Protein 8EXJ (pdb70)

Secondary structure (DSSP, 8-state):
-HHHHHHHHHHHT-HHHHHHHHHHH------HHHHSGGGGGG-S-TT----TTTEEE-S-SS--EEEEEEEEETTTTEEEEEEPPPPTTTHHHHHHHHHHTT--EEEE-S-SEETTEE-S---S-SBTTB-EEETTTTEEEEEEEEEE-SSEEEEEEEEEETTT--EEEEEEEEE-S--TT---S-HHHHHHHHHHHHHTTTTSTTSPPEEEESSSSSSHHHHHHHHHHHHHHHHHHS-GGG--HHHHHHHHTTTSTT-S-SHHHHHHHHHHHHHHHHHHTT-TTHHHHHHHHHT---/--SSS--

GO terms:
  GO:0004721 phosphoprotein phosphatase activity (F, IMP)
  GO:0043407 negative regulation of MAP kinase activity (P, IMP)
  GO:2000646 positive regulation of receptor catabolic process (P, IMP)
  GO:0033157 regulation of intracellular protein transport (P, IMP)
  GO:0098554 cytoplasmic side of endoplasmic reticulum membrane (C, IDA)
  GO:1903898 negative regulation of PERK-mediated unfolded protein response (P, IDA)
  GO:0034620 cellular response to unfolded protein (P, TAS)
  GO:1903896 positive regulation of IRE1-mediated unfolded protein response (P, TAS)
  GO:0032991 protein-containing complex (C, IDA)
  GO:0004725 protein tyrosine phosphatase activity (F, IDA)
  GO:0035335 peptidyl-tyrosine dephosphorylation (P, IDA)
  GO:0005769 early endosome (C, IDA)
  GO:0005886 plasma membrane (C, IDA)
  GO:0030100 regulation of endocytosis (P, IDA)
  GO:0030968 endoplasmic reticulum unfolded protein response (P, IDA)
  GO:0035335 peptidyl-tyrosine dephosphorylation (P, IMP)
  GO:0035791 platelet-derived growth factor receptor-beta signaling pathway (P, IMP)
  GO:0009966 regulation of signal transduction (P, IMP)
  GO:0030036 actin cytoskeleton organization (P, IMP)
  GO:1902202 regulation of hepatocyte growth factor receptor signaling pathway (P, IMP)

Radius of gyration: 18.83 Å; Cα contacts (8 Å, |Δi|>4): 600; chains: 2; bounding box: 54×46×42 Å

Nearest PDB structures (foldseek):
  8exm-assembly1_A  TM=1.002E+00  e=1.048E-59  Homo sapiens
  7mow-assembly1_A  TM=1.000E+00  e=5.640E-59  Homo sapiens
  7l0c-assembly1_A  TM=1.000E+00  e=6.712E-59  Homo sapiens
  8exi-assembly1_A  TM=1.001E+00  e=7.539E-59  Homo sapiens
  6pm8-assembly1_A  TM=9.992E-01  e=7.989E-59  Homo sapiens

Foldseek 3Di:
DLVVVLVVCVVVVCLVVLVVVLLVVADDADQVLCPPPVNVVQAPDPPFAWHPVFFAFQPDPPRGDHRKGWQQPPLLRFIAIFHAAGDPVCLLVVVSSCVVLQFAEEEEEEDCAAPNDGLHDPSADDDQVDWDADVVNQKTKGWDDKDAWPFKIKTWMWIARNVVRDIGIHIYIYGYPAHVVGHDPALLLLVLSLVVCVVVCSRPPVGGHHYYYYRRRAAPVLLNVLLVSLLSCCLVVVHNVPDDSSVSSSSSSVTTPRHHPDSVSVSVSSVNNVLCVCCSVPVVCVSVVSVVVNRRDD/DVDPDDD

Organism: Homo sapiens (NCBI:txid9606)

Solvent-accessible surface area: 13494 Å² total; per-residue (Å²): 136,22,87,66,91,24,73,101,6,56,147,74,53,32,23,65,58,54,20,57,78,6,121,164,110,25,40,130,84,68,16,170,34,2,123,68,115,124,0,68,94,29,28,39,26,130,50,3,4,0,2,37,106,12,26,9,113,5,126,51,114,91,19,42,0,8,1,0,0,50,0,110,10,148,99,8,155,42,31,0,0,0,1,6,0,3,23,113,69,4,10,4,13,3,0,15,0,0,25,40,43,133,2,52,0,0,0,0,0,0,114,34,92,16,207,61,62,120,29,3,16,60,0,8,5,113,60,91,136,114,69,52,85,20,146,104,23,59,6,64,0,31,2,75,44,76,65,119,49,51,13,1,8,24,25,59,1,67,0,27,22,59,98,67,132,89,69,65,72,1,22,0,2,12,1,34,61,6,75,29,100,16,45,3,97,36,29,6,6,0,0,13,0,0,9,65,0,53,114,35,26,0,13,23,124,144,59,12,23,2,0,0,0,2,8,2,0,4,6,5,0,0,1,0,0,0,0,0,0,0,0,33,6,3,87,72,98,89,63,34,64,42,7,67,2,24,53,10,1,43,60,0,9,90,34,0,52,10,0,0,22,31,25,75,1,1,72,10,0,7,59,0,0,34,39,0,10,87,55,32,135,56,67,76,76,8,40,100,102,3,73,72,104,9,138,14,114,132,105,98,110,29,100,95,151

Sequence (305 aa):
EMEKEFEQIDKSGSWAAIYQDIRHEASDFPCRVAKLPKNKNRNRYRDVSPFDHSRIKLHQEDNDYINASLIKMEEAQRSYILTQGPLPNTCGHFWEMVWEQKSRGVVMLNRVMEKGSLKCAQYWPQKEEKEMIFEDTNLKLTLISEDIKSYYTVRQLELENLTTQETREILHFHYTTWPAFGVPESPASFLNFLFKVRESGSLSPEHGPVVVHCSAGIGRSGTFCLADTCLLLMDKRKDPSSVDIKKVLLEMRKFRMGLIATADQLRFSYLAVIEGAKFIMGDSSVQDQWKELSHEDLKEYYTVK

InterPro domains:
  IPR000242 Tyrosine-specific protein phosphatase, PTPase domain [PF00102] (40-276)
  IPR000242 Tyrosine-specific protein phosphatase, PTPase domain [PR00700] (65-72)
  IPR000242 Tyrosine-specific protein phosphatase, PTPase domain [PR00700] (81-101)
  IPR000242 Tyrosine-specific protein phosphatase, PTPase domain [PR00700] (169-186)
  IPR000242 Tyrosine-specific protein phosphatase, PTPase domain [PR00700] (210-228)
  IPR000242 Tyrosine-specific protein phosphatase, PTPase domain [PR00700] (244-259)
  IPR000242 Tyrosine-specific protein phosphatase, PTPase domain [PR00700] (260-270)
  IPR000242 Tyrosine-specific protein phosphatase, PTPase domain [PS50055] (3-277)
  IPR000242 Tyrosine-specific protein phosphatase, PTPase domain [SM00194] (15-279)
  IPR000387 Tyrosine-specific protein phosphatases domain [PS50056] (189-268)
  IPR003595 Protein-tyrosine phosphatase, catalytic [SM00404] (170-276)
  IPR012265 Protein-tyrosine phosphatase, non-receptor type-1/2 [PIRSF000926] (3-431)
  IPR016130 Protein-tyrosine phosphatase, active site [PS00383] (213-223)
  IPR029021 Protein-tyrosine phosphatase-like [G3DSA:3.90.190.10] (1-298)
  IPR029021 Protein-tyrosine phosphatase-like [SSF52799] (3-294)
  IPR051985 Non-receptor type tyrosine-specific phosphatase [PTHR46047] (1-428)

Structure (mmCIF, N/CA/C/O backbone):
data_8EXJ
#
_entry.id   8EXJ
#
_cell.length_a   88.578
_cell.length_b   88.578
_cell.length_c   132.433
_cell.angle_alpha   90.000
_cell.angle_beta   90.000
_cell.angle_gamma   90.000
#
_symmetry.space_group_name_H-M   'P 43 21 2'
#
loop_
_entity.id
_entity.type
_entity.pdbx_description
1 polymer 'Tyrosine-protein phosphatase non-receptor type 1'
2 polymer 'Tyrosine-protein kinase JAK1 activation loop peptide'
3 non-polymer 'PHOSPHATE ION'
4 non-polymer 2-AMINO-2-HYDROXYMETHYL-PROPANE-1,3-DIOL
5 water water
#
loop_
_atom_site.group_PDB
_atom_site.id
_atom_site.type_symbol
_atom_site.label_atom_id
_atom_site.label_alt_id
_atom_site.label_comp_id
_atom_site.label_asym_id
_atom_site.label_entity_id
_atom_site.label_seq_id
_atom_site.pdbx_PDB_ins_code
_atom_site.Cartn_x
_atom_site.Cartn_y
_atom_site.Cartn_z
_atom_site.occupancy
_atom_site.B_iso_or_equiv
_atom_site.auth_seq_id
_atom_site.auth_comp_id
_atom_site.auth_asym_id
_atom_site.auth_atom_id
_atom_site.pdbx_PDB_model_num
ATOM 1 N N . GLU A 1 2 ? -9.886 -38.754 -21.835 1.00 109.15 2 GLU A N 1
ATOM 2 C CA . GLU A 1 2 ? -9.531 -37.345 -21.692 1.00 106.60 2 GLU A CA 1
ATOM 3 C C . GLU A 1 2 ? -8.942 -37.047 -20.320 1.00 112.12 2 GLU A C 1
ATOM 4 O O . GLU A 1 2 ? -9.468 -37.475 -19.283 1.00 108.19 2 GLU A O 1
ATOM 10 N N . MET A 1 3 ? -7.835 -36.297 -20.349 1.00 114.93 3 MET A N 1
ATOM 11 C CA . MET A 1 3 ? -7.122 -35.911 -19.135 1.00 110.04 3 MET A CA 1
ATOM 12 C C . MET A 1 3 ? -7.975 -35.020 -18.233 1.00 107.83 3 MET A C 1
ATOM 13 O O . MET A 1 3 ? -7.806 -35.034 -17.005 1.00 105.02 3 MET A O 1
ATOM 18 N N . GLU A 1 4 ? -8.891 -34.246 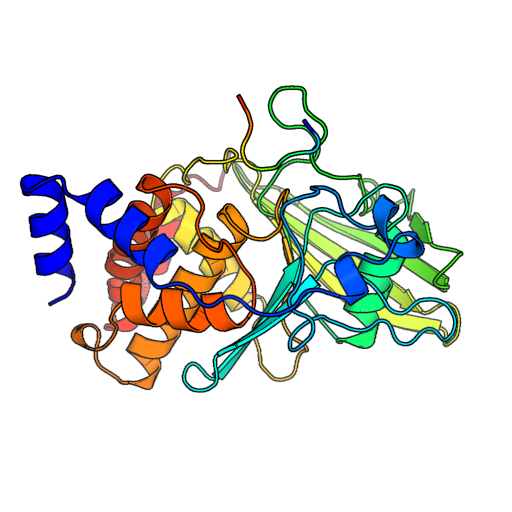-18.829 1.00 102.34 4 GLU A N 1
ATOM 19 C CA . GLU A 1 4 ? -9.832 -33.431 -18.066 1.00 100.02 4 GLU A CA 1
ATOM 20 C C . GLU A 1 4 ? -10.658 -34.281 -17.109 1.00 106.94 4 GLU A C 1
ATOM 21 O O . GLU A 1 4 ? -10.870 -33.909 -15.947 1.00 105.57 4 GLU A O 1
ATOM 27 N N . LYS A 1 5 ? -11.175 -35.409 -17.599 1.00 107.96 5 LYS A N 1
ATOM 28 C CA . LYS A 1 5 ? -11.865 -36.351 -16.728 1.00 104.57 5 LYS A CA 1
ATOM 29 C C . LYS A 1 5 ? -10.971 -36.758 -15.563 1.00 101.25 5 LYS A C 1
ATOM 30 O O . LYS A 1 5 ? -11.335 -36.598 -14.393 1.00 100.57 5 LYS A O 1
ATOM 32 N N . GLU A 1 6 ? -9.778 -37.271 -15.876 1.00 100.45 6 GLU A N 1
ATOM 33 C CA . GLU A 1 6 ? -8.890 -37.785 -14.839 1.00 102.44 6 GLU A CA 1
ATOM 34 C C . GLU A 1 6 ? -8.696 -36.774 -13.715 1.00 104.43 6 GLU A C 1
ATOM 35 O O . GLU A 1 6 ? -8.625 -37.147 -12.537 1.00 103.41 6 GLU A O 1
ATOM 41 N N . PHE A 1 7 ? -8.606 -35.486 -14.060 1.00 105.65 7 PHE A N 1
ATOM 42 C CA . PHE A 1 7 ? -8.406 -34.457 -13.043 1.00 101.07 7 PHE A CA 1
ATOM 43 C C . PHE A 1 7 ? -9.618 -34.346 -12.126 1.00 101.51 7 PHE A C 1
ATOM 44 O O . PHE A 1 7 ? -9.484 -34.382 -10.895 1.00 100.35 7 PHE A O 1
ATOM 52 N N . GLU A 1 8 ? -10.812 -34.192 -12.713 1.00 101.25 8 GLU A N 1
ATOM 53 C CA . GLU A 1 8 ? -12.021 -34.064 -11.907 1.00 99.61 8 GLU A CA 1
ATOM 54 C C . GLU A 1 8 ? -12.231 -35.281 -11.009 1.00 102.60 8 GLU A C 1
ATOM 55 O O . GLU A 1 8 ? -12.755 -35.144 -9.897 1.00 102.43 8 GLU A O 1
ATOM 58 N N . GLN A 1 9 ? -11.810 -36.472 -11.454 1.00 100.32 9 GLN A N 1
ATOM 59 C CA . GLN A 1 9 ? -11.869 -37.647 -10.587 1.00 101.15 9 GLN A CA 1
ATOM 60 C C . GLN A 1 9 ? -10.979 -37.465 -9.363 1.00 104.57 9 GLN A C 1
ATOM 61 O O . GLN A 1 9 ? -11.431 -37.616 -8.219 1.00 104.49 9 GLN A O 1
ATOM 67 N N . ILE A 1 10 ? -9.699 -37.149 -9.589 1.00 104.87 10 ILE A N 1
ATOM 68 C CA . ILE A 1 10 ? -8.757 -37.023 -8.481 1.00 101.92 10 ILE A CA 1
ATOM 69 C C . ILE A 1 10 ? -9.238 -35.975 -7.494 1.00 101.17 10 ILE A C 1
ATOM 70 O O . ILE A 1 10 ? -9.089 -36.132 -6.276 1.00 100.97 10 ILE A O 1
ATOM 75 N N . ASP A 1 11 ? -9.822 -34.890 -8.002 1.00 102.78 11 ASP A N 1
ATOM 76 C CA . ASP A 1 11 ? -10.305 -33.827 -7.128 1.00 104.51 11 ASP A CA 1
ATOM 77 C C . ASP A 1 11 ? -11.448 -34.320 -6.243 1.00 106.09 11 ASP A C 1
ATOM 78 O O . ASP A 1 11 ? -11.351 -34.292 -5.008 1.00 105.29 11 ASP A O 1
ATOM 83 N N . LYS A 1 12 ? -12.547 -34.773 -6.861 1.00 105.79 12 LYS A N 1
ATOM 84 C CA . LYS A 1 12 ? -13.662 -35.320 -6.090 1.00 106.85 12 LYS A CA 1
ATOM 85 C C . LYS A 1 12 ? -13.177 -36.414 -5.147 1.00 103.93 12 LYS A C 1
ATOM 86 O O . LYS A 1 12 ? -13.437 -36.372 -3.938 1.00 102.70 12 LYS A O 1
ATOM 90 N N . SER A 1 13 ? -12.451 -37.394 -5.690 1.00 101.55 13 SER A N 1
ATOM 91 C CA . SER A 1 13 ? -11.873 -38.445 -4.861 1.00 99.80 13 SER A CA 1
ATOM 92 C C . SER A 1 13 ? -10.947 -37.874 -3.792 1.00 103.99 13 SER A C 1
ATOM 93 O O . SER A 1 13 ? -10.917 -38.369 -2.657 1.00 102.33 13 SER A O 1
ATOM 96 N N . GLY A 1 14 ? -10.174 -36.842 -4.137 1.00 107.40 14 GLY A N 1
ATOM 97 C CA . GLY A 1 14 ? -9.254 -36.218 -3.199 1.00 104.53 14 GLY A CA 1
ATOM 98 C C . GLY A 1 14 ? -7.913 -36.906 -3.032 1.00 103.40 14 GLY A C 1
ATOM 99 O O . GLY A 1 14 ? -7.233 -36.678 -2.022 1.00 99.50 14 GLY A O 1
ATOM 100 N N . SER A 1 15 ? -7.498 -37.729 -3.995 1.00 98.61 15 SER A N 1
ATOM 101 C CA . SER A 1 15 ? -6.299 -38.559 -3.857 1.00 96.09 15 SER A CA 1
ATOM 102 C C . SER A 1 15 ? -5.042 -37.899 -4.422 1.00 96.09 15 SER A C 1
ATOM 103 O O . SER A 1 15 ? -4.171 -38.582 -4.977 1.00 92.90 15 SER A O 1
ATOM 106 N N . TRP A 1 16 ? -4.900 -36.576 -4.294 1.00 97.21 16 TRP A N 1
ATOM 107 C CA . TRP A 1 16 ? -3.738 -35.910 -4.878 1.00 90.55 16 TRP A CA 1
ATOM 108 C C . TRP A 1 16 ? -2.450 -36.327 -4.176 1.00 81.52 16 TRP A C 1
ATOM 109 O O . TRP A 1 16 ? -1.481 -36.727 -4.829 1.00 84.31 16 TRP A O 1
ATOM 120 N N . ALA A 1 17 ? -2.421 -36.264 -2.845 1.00 78.93 17 ALA A N 1
ATOM 121 C CA . ALA A 1 17 ? -1.233 -36.716 -2.130 1.00 76.46 17 ALA A CA 1
ATOM 122 C C . ALA A 1 17 ? -0.992 -38.210 -2.319 1.00 82.86 17 ALA A C 1
ATOM 123 O O . ALA A 1 17 ? 0.157 -38.665 -2.289 1.00 82.38 17 ALA A O 1
ATOM 125 N N . ALA A 1 18 ? -2.057 -38.993 -2.498 1.00 85.17 18 ALA A N 1
ATOM 126 C CA . ALA A 1 18 ? -1.884 -40.410 -2.795 1.00 83.40 18 ALA A CA 1
ATOM 127 C C . ALA A 1 18 ? -1.147 -40.596 -4.116 1.00 83.20 18 ALA A C 1
ATOM 128 O O . ALA A 1 18 ? -0.166 -41.346 -4.204 1.00 79.20 18 ALA A O 1
ATOM 130 N N . ILE A 1 19 ? -1.621 -39.918 -5.160 1.00 83.94 19 ILE A N 1
ATOM 131 C CA . ILE A 1 19 ? -0.937 -39.931 -6.448 1.00 84.17 19 ILE A CA 1
ATOM 132 C C . ILE A 1 19 ? 0.494 -39.438 -6.288 1.00 83.25 19 ILE A C 1
ATOM 133 O O . ILE A 1 19 ? 1.442 -40.025 -6.828 1.00 78.73 19 ILE A O 1
ATOM 138 N N . TYR A 1 20 ? 0.668 -38.341 -5.549 1.00 80.92 20 TYR A N 1
ATOM 139 C CA . TYR A 1 20 ? 1.988 -37.756 -5.359 1.00 80.64 20 TYR A CA 1
ATOM 140 C C . TYR A 1 20 ? 2.947 -38.763 -4.737 1.00 80.19 20 TYR A C 1
ATOM 141 O O . TYR A 1 20 ? 3.904 -39.192 -5.389 1.00 81.17 20 TYR A O 1
ATOM 150 N N . GLN A 1 21 ? 2.696 -39.144 -3.478 1.00 80.78 21 GLN A N 1
ATOM 151 C CA . GLN A 1 21 ? 3.537 -40.133 -2.808 1.00 80.33 21 GLN A CA 1
ATOM 152 C C . GLN A 1 21 ? 3.785 -41.351 -3.690 1.00 79.55 21 GLN A C 1
ATOM 153 O O . GLN A 1 21 ? 4.858 -41.966 -3.622 1.00 77.11 21 GLN A O 1
ATOM 155 N N . ASP A 1 22 ? 2.814 -41.704 -4.537 1.00 80.72 22 ASP A N 1
ATOM 156 C CA . ASP A 1 22 ? 3.008 -42.830 -5.443 1.00 82.61 22 ASP A CA 1
ATOM 157 C C . ASP A 1 22 ? 4.186 -42.595 -6.380 1.00 84.84 22 ASP A C 1
ATOM 158 O O . ASP A 1 22 ? 4.915 -43.537 -6.716 1.00 84.99 22 ASP A O 1
ATOM 163 N N . ILE A 1 23 ? 4.412 -41.343 -6.783 1.00 84.87 23 ILE A N 1
ATOM 164 C CA . ILE A 1 23 ? 5.474 -41.039 -7.739 1.00 80.49 23 ILE A CA 1
ATOM 165 C C . ILE A 1 23 ? 6.837 -40.983 -7.058 1.00 77.19 23 ILE A C 1
ATOM 166 O O . ILE A 1 23 ? 7.838 -41.438 -7.623 1.00 73.12 23 ILE A O 1
ATOM 171 N N . ARG A 1 24 ? 6.909 -40.408 -5.850 1.00 77.96 24 ARG A N 1
ATOM 172 C CA . ARG A 1 24 ? 8.140 -40.518 -5.077 1.00 74.85 24 ARG A CA 1
ATOM 173 C C . ARG A 1 24 ? 8.552 -41.966 -4.984 1.00 78.92 24 ARG A C 1
ATOM 174 O O . ARG A 1 24 ? 9.738 -42.297 -5.088 1.00 81.08 24 ARG A O 1
ATOM 182 N N . HIS A 1 25 ? 7.571 -42.851 -4.797 1.00 82.01 25 HIS A N 1
ATOM 183 C CA . HIS A 1 25 ? 7.888 -44.257 -4.621 1.00 81.43 25 HIS A CA 1
ATOM 184 C C . HIS A 1 25 ? 8.449 -44.856 -5.902 1.00 80.24 25 HIS A C 1
ATOM 185 O O . HIS A 1 25 ? 9.368 -45.679 -5.857 1.00 80.52 25 HIS A O 1
ATOM 192 N N . GLU A 1 26 ? 7.930 -44.439 -7.051 1.00 80.15 26 GLU A N 1
ATOM 193 C CA . GLU A 1 26 ? 8.346 -45.009 -8.324 1.00 80.98 26 GLU A CA 1
ATOM 194 C C . GLU A 1 26 ? 9.521 -44.278 -8.970 1.00 78.89 26 GLU A C 1
ATOM 195 O O . GLU A 1 26 ? 10.034 -44.741 -9.998 1.00 75.85 26 GLU A O 1
ATOM 201 N N . ALA A 1 27 ? 9.973 -43.170 -8.394 1.00 76.36 27 ALA A N 1
ATOM 202 C CA . ALA A 1 27 ? 10.995 -42.368 -9.052 1.00 76.23 27 ALA A CA 1
ATOM 203 C C . ALA A 1 27 ? 12.336 -43.091 -9.067 1.00 67.54 27 ALA A C 1
ATOM 204 O O . ALA A 1 27 ? 12.664 -43.855 -8.163 1.00 72.06 27 ALA A O 1
ATOM 206 N N . SER A 1 28 ? 13.116 -42.828 -10.113 1.00 61.14 28 SER A N 1
ATOM 207 C CA . SER A 1 28 ? 14.429 -43.420 -10.258 1.00 60.10 28 SER A CA 1
ATOM 208 C C . SER A 1 28 ? 15.322 -43.041 -9.084 1.00 67.22 28 SER A C 1
ATOM 209 O O . SER A 1 28 ? 14.970 -42.214 -8.246 1.00 70.66 28 SER A O 1
ATOM 212 N N . ASP A 1 29 ? 16.509 -43.657 -9.042 1.00 66.99 29 ASP A N 1
ATOM 213 C CA . ASP A 1 29 ? 17.482 -43.368 -7.991 1.00 67.24 29 ASP A CA 1
ATOM 214 C C . ASP A 1 29 ? 18.863 -43.787 -8.477 1.00 69.30 29 ASP A C 1
ATOM 215 O O . ASP A 1 29 ? 19.149 -44.984 -8.546 1.00 76.87 29 ASP A O 1
ATOM 220 N N . PHE A 1 30 ? 19.724 -42.820 -8.784 1.00 66.35 30 PHE A N 1
ATOM 221 C CA . PHE A 1 30 ? 21.040 -43.163 -9.318 1.00 64.21 30 PHE A CA 1
ATOM 222 C C . PHE A 1 30 ? 22.174 -42.659 -8.430 1.00 63.47 30 PHE A C 1
ATOM 223 O O . PHE A 1 30 ? 21.953 -41.841 -7.534 1.00 66.10 30 PHE A O 1
ATOM 231 N N . PRO A 1 31 ? 23.399 -43.133 -8.628 1.00 65.03 31 PRO A N 1
ATOM 232 C CA . PRO A 1 31 ? 24.507 -42.639 -7.808 1.00 66.50 31 PRO A CA 1
ATOM 233 C C . PRO A 1 31 ? 24.754 -41.147 -8.019 1.00 69.03 31 PRO A C 1
ATOM 234 O O . PRO A 1 31 ? 24.521 -40.595 -9.098 1.00 62.36 31 PRO A O 1
ATOM 238 N N . CYS A 1 32 ? 25.256 -40.506 -6.962 1.00 69.57 32 CYS A N 1
ATOM 239 C CA . CYS A 1 32 ? 25.615 -39.095 -6.916 1.00 60.09 32 CYS A CA 1
ATOM 240 C C . CYS A 1 32 ? 26.997 -38.919 -6.332 1.00 65.86 32 CYS A C 1
ATOM 241 O O . CYS A 1 32 ? 27.209 -38.110 -5.430 1.00 68.96 32 CYS A O 1
ATOM 244 N N . ARG A 1 33 ? 27.962 -39.695 -6.824 1.00 68.45 33 ARG A N 1
ATOM 245 C CA . ARG A 1 33 ? 29.265 -39.742 -6.174 1.00 70.03 33 ARG A CA 1
ATOM 246 C C . ARG A 1 33 ? 29.934 -38.377 -6.195 1.00 66.44 33 ARG A C 1
ATOM 247 O O . ARG A 1 33 ? 30.364 -37.871 -5.152 1.00 68.24 33 ARG A O 1
ATOM 255 N N . VAL A 1 34 ? 30.029 -37.759 -7.376 1.00 60.55 34 VAL A N 1
ATOM 256 C CA . VAL A 1 34 ? 30.745 -36.491 -7.469 1.00 59.88 34 VAL A CA 1
ATOM 257 C C . VAL A 1 34 ? 30.110 -35.458 -6.546 1.00 62.79 34 VAL A C 1
ATOM 258 O O . VAL A 1 34 ? 30.810 -34.747 -5.818 1.00 63.36 34 VAL A O 1
ATOM 262 N N . ALA A 1 35 ? 28.775 -35.367 -6.548 1.00 57.82 35 ALA A N 1
ATOM 263 C CA . ALA A 1 35 ? 28.122 -34.400 -5.680 1.00 56.07 35 ALA A CA 1
ATOM 264 C C . ALA A 1 35 ? 28.493 -34.626 -4.229 1.00 63.12 35 ALA A C 1
ATOM 265 O O . ALA A 1 35 ? 28.543 -33.671 -3.446 1.00 64.64 35 ALA A O 1
ATOM 267 N N . LYS A 1 36 ? 28.759 -35.873 -3.848 1.00 66.51 36 LYS A N 1
ATOM 268 C CA . LYS A 1 36 ? 29.003 -36.189 -2.449 1.00 64.52 36 LYS A CA 1
ATOM 269 C C . LYS A 1 36 ? 30.471 -36.124 -2.077 1.00 61.06 36 LYS A C 1
ATOM 270 O O . LYS A 1 36 ? 30.794 -36.274 -0.896 1.00 65.59 36 LYS A O 1
ATOM 276 N N . LEU A 1 37 ? 31.360 -35.907 -3.038 1.00 58.34 37 LEU A N 1
ATOM 277 C CA . LEU A 1 37 ? 32.749 -35.680 -2.669 1.00 62.67 37 LEU A CA 1
ATOM 278 C C . LEU A 1 37 ? 32.815 -34.564 -1.635 1.00 68.37 37 LEU A C 1
ATOM 279 O O . LEU A 1 37 ? 31.982 -33.632 -1.641 1.00 70.65 37 LEU A O 1
ATOM 284 N N . PRO A 1 38 ? 33.791 -34.621 -0.729 1.00 69.51 38 PRO A N 1
ATOM 285 C CA . PRO A 1 38 ? 33.876 -33.564 0.281 1.00 71.82 38 PRO A CA 1
ATOM 286 C C . PRO A 1 38 ? 34.370 -32.258 -0.308 1.00 69.32 38 PRO A C 1
ATOM 287 O O . PRO A 1 38 ? 33.868 -31.189 0.076 1.00 71.38 38 PRO A O 1
ATOM 291 N N . LYS A 1 39 ? 35.301 -32.303 -1.270 1.00 62.93 39 LYS A N 1
ATOM 292 C CA . LYS A 1 39 ? 35.715 -31.050 -1.892 1.00 65.44 39 LYS A CA 1
ATOM 293 C C . LYS A 1 39 ? 34.533 -30.302 -2.501 1.00 67.32 39 LYS A C 1
ATOM 294 O O . LYS A 1 39 ? 34.609 -29.083 -2.695 1.00 67.78 39 LYS A O 1
ATOM 300 N N . ASN A 1 40 ? 33.434 -30.994 -2.776 1.00 62.98 40 ASN A N 1
ATOM 301 C CA . ASN A 1 40 ? 32.263 -30.377 -3.362 1.00 59.15 40 ASN A CA 1
ATOM 302 C C . ASN A 1 40 ? 31.193 -30.074 -2.331 1.00 63.04 40 ASN A C 1
ATOM 303 O O . ASN A 1 40 ? 30.100 -29.638 -2.705 1.00 59.16 40 ASN A O 1
ATOM 308 N N . LYS A 1 41 ? 31.475 -30.280 -1.039 1.00 62.88 41 LYS A N 1
ATOM 309 C CA . LYS A 1 41 ? 30.447 -30.019 -0.030 1.00 63.06 41 LYS A CA 1
ATOM 310 C C . LYS A 1 41 ? 29.898 -28.601 -0.170 1.00 63.22 41 LYS A C 1
ATOM 311 O O . LYS A 1 41 ? 28.680 -28.386 -0.178 1.00 60.09 41 LYS A O 1
ATOM 313 N N . ASN A 1 42 ? 30.792 -27.621 -0.310 1.00 62.21 42 ASN A N 1
ATOM 314 C CA . ASN A 1 42 ? 30.399 -26.220 -0.290 1.00 62.31 42 ASN A CA 1
ATOM 315 C C . ASN A 1 42 ? 29.815 -25.752 -1.616 1.00 63.81 42 ASN A C 1
ATOM 316 O O . ASN A 1 42 ? 29.430 -24.583 -1.725 1.00 60.80 42 ASN A O 1
ATOM 321 N N . ARG A 1 43 ? 29.750 -26.619 -2.626 1.00 63.25 43 ARG A N 1
ATOM 322 C CA . ARG A 1 43 ? 29.122 -26.262 -3.886 1.00 57.10 43 ARG A CA 1
ATOM 323 C C . ARG A 1 43 ? 27.656 -26.681 -3.953 1.00 55.96 43 ARG A C 1
ATOM 324 O O . ARG A 1 43 ? 27.010 -26.446 -4.984 1.00 54.79 43 ARG A O 1
ATOM 332 N N . ASN A 1 44 ? 27.104 -27.248 -2.876 1.00 54.01 44 ASN A N 1
ATOM 333 C CA . ASN A 1 44 ? 25.703 -27.661 -2.822 1.00 51.86 44 ASN A CA 1
ATOM 334 C C . ASN A 1 44 ? 24.985 -26.830 -1.779 1.00 54.84 44 ASN A C 1
ATOM 335 O O . ASN A 1 44 ? 25.477 -26.682 -0.663 1.00 58.15 44 ASN A O 1
ATOM 340 N N . ARG A 1 45 ? 23.818 -26.306 -2.133 1.00 57.39 45 ARG A N 1
ATOM 341 C CA . ARG A 1 45 ? 23.052 -25.517 -1.179 1.00 57.45 45 ARG A CA 1
ATOM 342 C C . ARG A 1 45 ? 22.351 -26.411 -0.168 1.00 61.00 45 ARG A C 1
ATOM 343 O O . ARG A 1 45 ? 22.236 -26.053 1.006 1.00 66.08 45 ARG A O 1
ATOM 351 N N . TYR A 1 46 ? 21.870 -27.572 -0.597 1.00 64.11 46 TYR A N 1
ATOM 352 C CA . TYR A 1 46 ? 21.185 -28.505 0.287 1.00 65.84 46 TYR A CA 1
ATOM 353 C C . TYR A 1 46 ? 21.878 -29.860 0.270 1.00 65.34 46 TYR A C 1
ATOM 354 O O . TYR A 1 46 ? 22.406 -30.291 -0.758 1.00 65.43 46 TYR A O 1
ATOM 363 N N . ARG A 1 47 ? 21.867 -30.535 1.421 1.00 69.29 47 ARG A N 1
ATOM 364 C CA . ARG A 1 47 ? 22.628 -31.777 1.551 1.00 79.73 47 ARG A CA 1
ATOM 365 C C . ARG A 1 47 ? 21.868 -32.984 1.018 1.00 77.18 47 ARG A C 1
ATOM 366 O O . ARG A 1 47 ? 22.492 -34.009 0.724 1.00 75.65 47 ARG A O 1
ATOM 374 N N . ASP A 1 48 ? 20.548 -32.873 0.873 1.00 68.74 48 ASP A N 1
ATOM 375 C CA . ASP A 1 48 ? 19.712 -33.936 0.333 1.00 71.59 48 ASP A CA 1
ATOM 376 C C . ASP A 1 48 ? 19.241 -33.659 -1.094 1.00 72.74 48 ASP A C 1
ATOM 377 O O . ASP A 1 48 ? 18.218 -34.212 -1.516 1.00 71.97 48 ASP A O 1
ATOM 382 N N . VAL A 1 49 ? 19.947 -32.805 -1.844 1.00 67.08 49 VAL A N 1
ATOM 383 C CA . VAL A 1 49 ? 19.582 -32.497 -3.229 1.00 62.21 49 VAL A CA 1
ATOM 384 C C . VAL A 1 49 ? 20.852 -32.453 -4.062 1.00 60.52 49 VAL A C 1
ATOM 385 O O . VAL A 1 49 ? 21.660 -31.529 -3.905 1.00 64.78 49 VAL A O 1
ATOM 389 N N . SER A 1 50 ? 21.019 -33.420 -4.967 1.00 59.20 50 SER A N 1
ATOM 390 C CA . SER A 1 50 ? 22.248 -33.534 -5.746 1.00 55.90 50 SER A CA 1
ATOM 391 C C . SER A 1 50 ? 21.955 -34.026 -7.158 1.00 60.90 50 SER A C 1
ATOM 392 O O . SER A 1 50 ? 20.970 -34.744 -7.385 1.00 60.52 50 SER A O 1
ATOM 395 N N . PRO A 1 51 ? 22.821 -33.700 -8.114 1.00 57.15 51 PRO A N 1
ATOM 396 C CA . PRO A 1 51 ? 22.641 -34.225 -9.472 1.00 56.79 51 PRO A CA 1
ATOM 397 C C . PRO A 1 51 ? 23.133 -35.663 -9.590 1.00 55.81 51 PRO A C 1
ATOM 398 O O . PRO A 1 51 ? 24.163 -36.043 -9.021 1.00 53.57 51 PRO A O 1
ATOM 402 N N . PHE A 1 52 ? 22.392 -36.462 -10.355 1.00 58.69 52 PHE A N 1
ATOM 403 C CA . PHE A 1 52 ? 22.876 -37.797 -10.690 1.00 57.53 52 PHE A CA 1
ATOM 404 C C . PHE A 1 52 ? 24.180 -37.681 -11.462 1.00 56.15 52 PHE A C 1
ATOM 405 O O . PHE A 1 52 ? 24.350 -36.781 -12.289 1.00 58.89 52 PHE A O 1
ATOM 413 N N . ASP A 1 53 ? 25.102 -38.602 -11.198 1.00 51.89 53 ASP A N 1
ATOM 414 C CA . ASP A 1 53 ? 26.346 -38.618 -11.953 1.00 55.90 53 ASP A CA 1
ATOM 415 C C . ASP A 1 53 ? 26.092 -38.658 -13.444 1.00 53.84 53 ASP A C 1
ATOM 416 O O . ASP A 1 53 ? 26.873 -38.111 -14.230 1.00 57.13 53 ASP A O 1
ATOM 421 N N . HIS A 1 54 ? 25.046 -39.341 -13.863 1.00 55.60 54 HIS A N 1
ATOM 422 C CA . HIS A 1 54 ? 24.954 -39.627 -15.281 1.00 58.54 54 HIS A CA 1
ATOM 423 C C . HIS A 1 54 ? 24.406 -38.458 -16.083 1.00 59.79 54 HIS A C 1
ATOM 424 O O . HIS A 1 54 ? 24.634 -38.409 -17.289 1.00 58.65 54 HIS A O 1
ATOM 431 N N . SER A 1 55 ? 23.707 -37.513 -15.452 1.00 55.39 55 SER A N 1
ATOM 432 C CA . SER A 1 55 ? 23.196 -36.345 -16.162 1.00 56.36 55 SER A CA 1
ATOM 433 C C . SER A 1 55 ? 23.763 -35.018 -15.649 1.00 54.24 55 SER A C 1
ATOM 434 O O . SER A 1 55 ? 23.271 -33.956 -16.043 1.00 54.68 55 SER A O 1
ATOM 437 N N . ARG A 1 56 ? 24.776 -35.036 -14.788 1.00 52.79 56 ARG A N 1
ATOM 438 C CA . ARG A 1 56 ? 25.263 -33.785 -14.227 1.00 53.95 56 ARG A CA 1
ATOM 439 C C . ARG A 1 56 ? 26.002 -32.970 -15.290 1.00 52.79 56 ARG A C 1
ATOM 440 O O . ARG A 1 56 ? 26.709 -33.518 -16.136 1.00 53.16 56 ARG A O 1
ATOM 448 N N . ILE A 1 57 ? 25.840 -31.646 -15.246 1.00 52.62 57 ILE A N 1
ATOM 449 C CA . ILE A 1 57 ? 26.582 -30.781 -16.160 1.00 51.22 57 ILE A CA 1
ATOM 450 C C . ILE A 1 57 ? 28.027 -30.685 -15.703 1.00 51.90 57 ILE A C 1
ATOM 451 O O . ILE A 1 57 ? 28.310 -30.623 -14.503 1.00 52.51 57 ILE A O 1
ATOM 456 N N . LYS A 1 58 ? 28.955 -30.652 -16.649 1.00 48.33 58 LYS A N 1
ATOM 457 C CA . LYS A 1 58 ? 30.370 -30.614 -16.312 1.00 54.87 58 LYS A CA 1
ATOM 458 C C . LYS A 1 58 ? 30.983 -29.307 -16.794 1.00 51.49 58 LYS A C 1
ATOM 459 O O . LYS A 1 58 ? 30.976 -29.024 -17.997 1.00 51.63 58 LYS A O 1
ATOM 465 N N . LEU A 1 59 ? 31.552 -28.543 -15.860 1.00 55.69 59 LEU A N 1
ATOM 466 C CA . LEU A 1 59 ? 32.332 -27.356 -16.208 1.00 57.48 59 LEU A CA 1
ATOM 467 C C . LEU A 1 59 ? 33.570 -27.747 -16.993 1.00 60.31 59 LEU A C 1
ATOM 468 O O . LEU A 1 59 ? 34.253 -28.715 -16.654 1.00 63.42 59 LEU A O 1
ATOM 473 N N . HIS A 1 60 ? 33.875 -26.977 -18.031 1.00 60.44 60 HIS A N 1
ATOM 474 C CA . HIS A 1 60 ? 35.051 -27.268 -18.852 1.00 64.75 60 HIS A CA 1
ATOM 475 C C . HIS A 1 60 ? 36.327 -26.672 -18.275 1.00 69.12 60 HIS A C 1
ATOM 476 O O . HIS A 1 60 ? 37.223 -26.251 -19.005 1.00 75.07 60 HIS A O 1
ATOM 483 N N . GLN A 1 61 ? 36.444 -26.643 -16.955 1.00 73.78 61 GLN A N 1
ATOM 484 C CA . GLN A 1 61 ? 37.663 -26.215 -16.288 1.00 80.66 61 GLN A CA 1
ATOM 485 C C . GLN A 1 61 ? 38.426 -27.428 -15.766 1.00 87.57 61 GLN A C 1
ATOM 486 O O . GLN A 1 61 ? 37.834 -28.442 -15.377 1.00 80.54 61 GLN A O 1
ATOM 492 N N . GLU A 1 62 ? 39.761 -27.309 -15.757 1.00 92.89 62 GLU A N 1
ATOM 493 C CA . GLU A 1 62 ? 40.608 -28.458 -15.450 1.00 96.93 62 GLU A CA 1
ATOM 494 C C . GLU A 1 62 ? 40.605 -28.791 -13.963 1.00 94.89 62 GLU A C 1
ATOM 495 O O . GLU A 1 62 ? 40.792 -29.959 -13.589 1.00 86.47 62 GLU A O 1
ATOM 497 N N . ASP A 1 63 ? 40.384 -27.790 -13.108 1.00 92.54 63 ASP A N 1
ATOM 498 C CA . ASP A 1 63 ? 40.504 -28.003 -11.673 1.00 94.15 63 ASP A CA 1
ATOM 499 C C . ASP A 1 63 ? 39.367 -28.894 -11.178 1.00 87.98 63 ASP A C 1
ATOM 500 O O . ASP A 1 63 ? 39.552 -30.094 -10.933 1.00 86.83 63 ASP A O 1
ATOM 502 N N . ASN A 1 64 ? 38.182 -28.317 -11.033 1.00 78.64 64 ASN A N 1
ATOM 503 C CA . ASN A 1 64 ? 37.051 -29.004 -10.424 1.00 70.27 64 ASN A CA 1
ATOM 504 C C . ASN A 1 64 ? 35.846 -28.744 -11.312 1.00 66.90 64 ASN A C 1
ATOM 505 O O . ASN A 1 64 ? 35.384 -27.602 -11.415 1.00 65.29 64 ASN A O 1
ATOM 510 N N . ASP A 1 65 ? 35.335 -29.791 -11.951 1.00 63.50 65 ASP A N 1
ATOM 511 C CA . ASP A 1 65 ? 34.299 -29.621 -12.958 1.00 59.97 65 ASP A CA 1
ATOM 512 C C . ASP A 1 65 ? 32.878 -29.716 -12.398 1.00 55.46 65 ASP A C 1
ATOM 513 O O . ASP A 1 65 ? 31.928 -29.792 -13.183 1.00 57.23 65 ASP A O 1
ATOM 518 N N . TYR A 1 66 ? 32.702 -29.675 -11.075 1.00 53.53 66 TYR A N 1
ATOM 519 C CA . TYR A 1 66 ? 31.403 -29.942 -10.466 1.00 53.32 66 TYR A CA 1
ATOM 520 C C . TYR A 1 66 ? 30.580 -28.676 -10.273 1.00 55.90 66 TYR A C 1
ATOM 521 O O . TYR A 1 66 ? 31.058 -27.690 -9.694 1.00 53.05 66 TYR A O 1
ATOM 530 N N . ILE A 1 67 ? 29.319 -28.741 -10.711 1.00 51.44 67 ILE A N 1
ATOM 531 C CA . ILE A 1 67 ? 28.290 -27.773 -10.370 1.00 49.84 67 ILE A CA 1
ATOM 532 C C . ILE A 1 67 ? 26.999 -28.547 -10.143 1.00 50.22 67 ILE A C 1
ATOM 533 O O . ILE A 1 67 ? 26.744 -29.564 -10.793 1.00 52.16 67 ILE A O 1
ATOM 538 N N . ASN A 1 68 ? 26.173 -28.071 -9.210 1.00 50.11 68 ASN A N 1
ATOM 539 C CA . ASN A 1 68 ? 24.924 -28.773 -8.903 1.00 52.09 68 ASN A CA 1
ATOM 540 C C . ASN A 1 68 ? 23.886 -28.405 -9.966 1.00 53.78 68 ASN A C 1
ATOM 541 O O . ASN A 1 68 ? 23.008 -27.561 -9.772 1.00 54.38 68 ASN A O 1
ATOM 546 N N . ALA A 1 69 ? 23.989 -29.069 -11.116 1.00 54.54 69 ALA A N 1
ATOM 547 C CA . ALA A 1 69 ? 23.093 -28.812 -12.233 1.00 50.53 69 ALA A CA 1
ATOM 548 C C . ALA A 1 69 ? 22.939 -30.083 -13.054 1.00 52.01 69 ALA A C 1
ATOM 549 O O . ALA A 1 69 ? 23.916 -30.810 -13.256 1.00 52.24 69 ALA A O 1
ATOM 551 N N . SER A 1 70 ? 21.722 -30.330 -13.552 1.00 50.89 70 SER A N 1
ATOM 552 C CA . SER A 1 70 ? 21.388 -31.550 -14.292 1.00 53.52 70 SER A CA 1
ATOM 553 C C . SER A 1 70 ? 20.850 -31.237 -15.684 1.00 52.39 70 SER A C 1
ATOM 554 O O . SER A 1 70 ? 20.031 -30.323 -15.854 1.00 49.45 70 SER A O 1
ATOM 557 N N . LEU A 1 71 ? 21.267 -32.028 -16.673 1.00 50.34 71 LEU A N 1
ATOM 558 C CA . LEU A 1 71 ? 20.733 -31.907 -18.028 1.00 45.64 71 LEU A CA 1
ATOM 559 C C . LEU A 1 71 ? 19.546 -32.850 -18.204 1.00 50.40 71 LEU A C 1
ATOM 560 O O . LEU A 1 71 ? 19.697 -34.068 -18.120 1.00 57.71 71 LEU A O 1
ATOM 565 N N . ILE A 1 72 ? 18.369 -32.290 -18.435 1.00 54.29 72 ILE A N 1
ATOM 566 C CA . ILE A 1 72 ? 17.132 -33.046 -18.554 1.00 47.28 72 ILE A CA 1
ATOM 567 C C . ILE A 1 72 ? 16.785 -33.092 -20.031 1.00 54.78 72 ILE A C 1
ATOM 568 O O . ILE A 1 72 ? 16.256 -32.130 -20.585 1.00 57.60 72 ILE A O 1
ATOM 573 N N . LYS A 1 73 ? 17.079 -34.219 -20.670 1.00 58.40 73 LYS A N 1
ATOM 574 C CA . LYS A 1 73 ? 17.003 -34.340 -22.124 1.00 61.25 73 LYS A CA 1
ATOM 575 C C . LYS A 1 73 ? 15.738 -35.111 -22.478 1.00 56.62 73 LYS A C 1
ATOM 576 O O . LYS A 1 73 ? 15.738 -36.335 -22.525 1.00 62.32 73 LYS A O 1
ATOM 582 N N . MET A 1 74 ? 14.648 -34.387 -22.718 1.00 56.98 74 MET A N 1
ATOM 583 C CA . MET A 1 74 ? 13.393 -34.998 -23.151 1.00 53.35 74 MET A CA 1
ATOM 584 C C . MET A 1 74 ? 13.518 -35.385 -24.617 1.00 61.66 74 MET A C 1
ATOM 585 O O . MET A 1 74 ? 13.320 -34.561 -25.512 1.00 62.66 74 MET A O 1
ATOM 590 N N . GLU A 1 75 ? 13.846 -36.661 -24.848 1.00 68.73 75 GLU A N 1
ATOM 591 C CA . GLU A 1 75 ? 14.103 -37.185 -26.187 1.00 68.45 75 GLU A CA 1
ATOM 592 C C . GLU A 1 75 ? 12.895 -36.993 -27.099 1.00 68.49 75 GLU A C 1
ATOM 593 O O . GLU A 1 75 ? 12.998 -36.387 -28.174 1.00 67.73 75 GLU A O 1
ATOM 599 N N . GLU A 1 76 ? 11.736 -37.508 -26.685 1.00 63.78 76 GLU A N 1
ATOM 600 C CA . GLU A 1 76 ? 10.539 -37.424 -27.518 1.00 65.73 76 GLU A CA 1
ATOM 601 C C . GLU A 1 76 ? 10.109 -35.978 -27.725 1.00 69.67 76 GLU A C 1
ATOM 602 O O . GLU A 1 76 ? 9.974 -35.509 -28.859 1.00 73.41 76 GLU A O 1
ATOM 608 N N . ALA A 1 77 ? 9.875 -35.256 -26.631 1.00 68.22 77 ALA A N 1
ATOM 609 C CA . ALA A 1 77 ? 9.476 -33.858 -26.725 1.00 63.79 77 ALA A CA 1
ATOM 610 C C . ALA A 1 77 ? 10.474 -33.010 -27.509 1.00 66.55 77 ALA A C 1
ATOM 611 O O . ALA A 1 77 ? 10.117 -31.915 -27.955 1.00 65.94 77 ALA A O 1
ATOM 613 N N . GLN A 1 78 ? 11.716 -33.476 -27.669 1.00 65.71 78 GLN A N 1
ATOM 614 C CA . GLN A 1 78 ? 12.747 -32.770 -28.427 1.00 66.50 78 GLN A CA 1
ATOM 615 C C . GLN A 1 78 ? 13.182 -31.465 -27.763 1.00 66.42 78 GLN A C 1
ATOM 616 O O . GLN A 1 78 ? 13.518 -30.496 -28.450 1.00 66.00 78 GLN A O 1
ATOM 622 N N . ARG A 1 79 ? 13.201 -31.422 -26.434 1.00 63.72 79 ARG A N 1
ATOM 623 C CA . ARG A 1 79 ? 13.687 -30.248 -25.728 1.00 62.09 79 ARG A CA 1
ATOM 624 C C . ARG A 1 79 ? 14.566 -30.677 -24.566 1.00 59.96 79 ARG A C 1
ATOM 625 O O . ARG A 1 79 ? 14.236 -31.618 -23.841 1.00 59.56 79 ARG A O 1
ATOM 633 N N . SER A 1 80 ? 15.686 -29.989 -24.400 1.00 55.45 80 SER A N 1
ATOM 634 C CA . SER A 1 80 ? 16.561 -30.171 -23.252 1.00 56.11 80 SER A CA 1
ATOM 635 C C . SER A 1 80 ? 16.470 -28.958 -22.325 1.00 57.25 80 SER A C 1
ATOM 636 O O . SER A 1 80 ? 16.453 -27.814 -22.784 1.00 56.75 80 SER A O 1
ATOM 639 N N . TYR A 1 81 ? 16.405 -29.214 -21.019 1.00 57.81 81 TYR A N 1
ATOM 640 C CA . TYR A 1 81 ? 16.518 -28.192 -19.988 1.00 52.78 81 TYR A CA 1
ATOM 641 C C . TYR A 1 81 ? 17.734 -28.468 -19.113 1.00 54.12 81 TYR A C 1
ATOM 642 O O . TYR A 1 81 ? 18.168 -29.614 -18.980 1.00 53.68 81 TYR A O 1
ATOM 651 N N . ILE A 1 82 ? 18.289 -27.413 -18.518 1.00 51.73 82 ILE A N 1
ATOM 652 C CA . ILE A 1 82 ? 19.251 -27.532 -17.428 1.00 44.05 82 ILE A CA 1
ATOM 653 C C . ILE A 1 82 ? 18.556 -27.024 -16.180 1.00 48.65 82 ILE A C 1
ATOM 654 O O . ILE A 1 82 ? 18.071 -25.887 -16.159 1.00 50.67 82 ILE A O 1
ATOM 659 N N . LEU A 1 83 ? 18.443 -27.874 -15.165 1.00 47.03 83 LEU A N 1
ATOM 660 C CA . LEU A 1 83 ? 17.902 -27.464 -13.883 1.00 45.54 83 LEU A CA 1
ATOM 661 C C . LEU A 1 83 ? 19.040 -27.438 -12.884 1.00 52.39 83 LEU A C 1
ATOM 662 O O . LEU A 1 83 ? 19.907 -28.320 -12.891 1.00 50.04 83 LEU A O 1
ATOM 667 N N . THR A 1 84 ? 19.046 -26.403 -12.051 1.00 52.79 84 THR A N 1
ATOM 668 C CA . THR A 1 84 ? 20.183 -26.139 -11.190 1.00 49.21 84 THR A CA 1
ATOM 669 C C . THR A 1 84 ? 19.647 -25.464 -9.939 1.00 51.17 84 THR A C 1
ATOM 670 O O . THR A 1 84 ? 18.508 -24.998 -9.920 1.00 53.54 84 THR A O 1
ATOM 674 N N . GLN A 1 85 ? 20.451 -25.461 -8.877 1.00 51.13 85 GLN A N 1
ATOM 675 C CA . GLN A 1 85 ? 20.098 -24.717 -7.671 1.00 55.05 85 GLN A CA 1
ATOM 676 C C . GLN A 1 85 ? 20.348 -23.213 -7.870 1.00 54.01 85 GLN A C 1
ATOM 677 O O . GLN A 1 85 ? 21.111 -22.795 -8.745 1.00 51.87 85 GLN A O 1
ATOM 683 N N . GLY A 1 86 ? 19.705 -22.399 -7.034 1.00 52.70 86 GLY A N 1
ATOM 684 C CA . GLY A 1 86 ? 20.070 -21.007 -6.931 1.00 54.05 86 GLY A CA 1
ATOM 685 C C . GLY A 1 86 ? 21.549 -20.877 -6.606 1.00 55.38 86 GLY A C 1
ATOM 686 O O . GLY A 1 86 ? 22.041 -21.440 -5.620 1.00 58.21 86 GLY A O 1
ATOM 687 N N . PRO A 1 87 ? 22.292 -20.138 -7.429 1.00 54.02 87 PRO A N 1
ATOM 688 C CA . PRO A 1 87 ? 23.743 -20.038 -7.218 1.00 55.88 87 PRO A CA 1
ATOM 689 C C . PRO A 1 87 ? 24.091 -19.615 -5.795 1.00 57.19 87 PRO A C 1
ATOM 690 O O . PRO A 1 87 ? 23.364 -18.858 -5.144 1.00 56.97 87 PRO A O 1
ATOM 694 N N . LEU A 1 88 ? 25.195 -20.153 -5.304 1.00 55.40 88 LEU A N 1
ATOM 695 C CA . LEU A 1 88 ? 25.727 -19.795 -4.002 1.00 56.52 88 LEU A CA 1
ATOM 696 C C . LEU A 1 88 ? 26.725 -18.673 -4.175 1.00 57.45 88 LEU A C 1
ATOM 697 O O . LEU A 1 88 ? 27.189 -18.410 -5.292 1.00 53.81 88 LEU A O 1
ATOM 702 N N . PRO A 1 89 ? 27.093 -17.996 -3.086 1.00 56.33 89 PRO A N 1
ATOM 703 C CA . PRO A 1 89 ? 28.059 -16.892 -3.218 1.00 52.51 89 PRO A CA 1
ATOM 704 C C . PRO A 1 89 ? 29.357 -17.320 -3.863 1.00 54.52 89 PRO A C 1
ATOM 705 O O . PRO A 1 89 ? 29.969 -16.518 -4.583 1.00 54.83 89 PRO A O 1
ATOM 709 N N . ASN A 1 90 ? 29.766 -18.577 -3.693 1.00 52.85 90 ASN A N 1
ATOM 710 C CA . ASN A 1 90 ? 30.989 -19.049 -4.326 1.00 49.96 90 ASN A CA 1
ATOM 711 C C . ASN A 1 90 ? 30.770 -19.711 -5.680 1.00 53.21 90 ASN A C 1
ATOM 712 O O . ASN A 1 90 ? 31.755 -20.002 -6.368 1.00 51.02 90 ASN A O 1
ATOM 717 N N . THR A 1 91 ? 29.525 -19.943 -6.102 1.00 55.23 91 THR A N 1
ATOM 718 C CA . THR A 1 91 ? 29.290 -20.659 -7.351 1.00 53.03 91 THR A CA 1
ATOM 719 C C . THR A 1 91 ? 28.738 -19.782 -8.466 1.00 54.32 91 THR A C 1
ATOM 720 O O . THR A 1 91 ? 28.563 -20.281 -9.586 1.00 53.54 91 THR A O 1
ATOM 724 N N . CYS A 1 92 ? 28.496 -18.489 -8.204 1.00 51.57 92 CYS A N 1
ATOM 725 C CA . CYS A 1 92 ? 28.065 -17.560 -9.252 1.00 50.47 92 CYS A CA 1
ATOM 726 C C . CYS A 1 92 ? 28.946 -17.632 -10.492 1.00 51.86 92 CYS A C 1
ATOM 727 O O . CYS A 1 92 ? 28.446 -17.597 -11.624 1.00 56.78 92 CYS A O 1
ATOM 730 N N . GLY A 1 93 ? 30.259 -17.690 -10.309 1.00 50.12 93 GLY A N 1
ATOM 731 C CA . GLY A 1 93 ? 31.137 -17.813 -11.460 1.00 51.15 93 GLY A CA 1
ATOM 732 C C . GLY A 1 93 ? 30.935 -19.122 -12.207 1.00 59.05 93 GLY A C 1
ATOM 733 O O . GLY A 1 93 ? 31.046 -19.172 -13.438 1.00 61.71 93 GLY A O 1
ATOM 734 N N . HIS A 1 94 ? 30.648 -20.207 -11.477 1.00 52.65 94 HIS A N 1
ATOM 735 C CA . HIS A 1 94 ? 30.405 -21.481 -12.147 1.00 54.55 94 HIS A CA 1
ATOM 736 C C . HIS A 1 94 ? 29.082 -21.446 -12.898 1.00 51.96 94 HIS A C 1
ATOM 737 O O . HIS A 1 94 ? 28.968 -22.002 -13.999 1.00 54.06 94 HIS A O 1
ATOM 744 N N . PHE A 1 95 ? 28.067 -20.806 -12.311 1.00 46.57 95 PHE A N 1
ATOM 745 C CA . PHE A 1 95 ? 26.784 -20.658 -12.986 1.00 45.58 95 PHE A CA 1
ATOM 746 C C . PHE A 1 95 ? 26.957 -20.073 -14.381 1.00 49.46 95 PHE A C 1
ATOM 747 O O . PHE A 1 95 ? 26.511 -20.657 -15.373 1.00 49.02 95 PHE A O 1
ATOM 755 N N . TRP A 1 96 ? 27.637 -18.925 -14.481 1.00 49.36 96 TRP A N 1
ATOM 756 C CA . TRP A 1 96 ? 27.780 -18.277 -15.778 1.00 47.06 96 TRP A CA 1
ATOM 757 C C . TRP A 1 96 ? 28.771 -19.013 -16.665 1.00 49.88 96 TRP A C 1
ATOM 758 O O . TRP A 1 96 ? 28.663 -18.943 -17.896 1.00 49.12 96 TRP A O 1
ATOM 769 N N . GLU A 1 97 ? 29.738 -19.721 -16.073 1.00 50.79 97 GLU A N 1
ATOM 770 C CA . GLU A 1 97 ? 30.595 -20.586 -16.879 1.00 51.06 97 GLU A CA 1
ATOM 771 C C . GLU A 1 97 ? 29.768 -21.668 -17.559 1.00 53.26 97 GLU A C 1
ATOM 772 O O . GLU A 1 97 ? 29.920 -21.927 -18.760 1.00 53.72 97 GLU A O 1
ATOM 778 N N . MET A 1 98 ? 28.872 -22.301 -16.798 1.00 47.55 98 MET A N 1
ATOM 779 C CA . MET A 1 98 ? 27.959 -23.267 -17.381 1.00 46.84 98 MET A CA 1
ATOM 780 C C . MET A 1 98 ? 27.133 -22.634 -18.489 1.00 57.08 98 MET A C 1
ATOM 781 O O . MET A 1 98 ? 27.047 -23.173 -19.605 1.00 55.65 98 MET A O 1
ATOM 786 N N . VAL A 1 99 ? 26.502 -21.485 -18.193 1.00 53.23 99 VAL A N 1
ATOM 787 C CA . VAL A 1 99 ? 25.686 -20.812 -19.199 1.00 49.78 99 VAL A CA 1
ATOM 788 C C . VAL A 1 99 ? 26.492 -20.574 -20.465 1.00 50.85 99 VAL A C 1
ATOM 789 O O . VAL A 1 99 ? 25.986 -20.745 -21.579 1.00 53.19 99 VAL A O 1
ATOM 793 N N . TRP A 1 100 ? 27.755 -20.173 -20.320 1.00 46.23 100 TRP A N 1
ATOM 794 C CA . TRP A 1 100 ? 28.568 -19.928 -21.505 1.00 52.27 100 TRP A CA 1
ATOM 795 C C . TRP A 1 100 ? 28.914 -21.233 -22.215 1.00 55.66 100 TRP A C 1
ATOM 796 O O . TRP A 1 100 ? 28.661 -21.383 -23.415 1.00 58.50 100 TRP A O 1
ATOM 807 N N . GLU A 1 101 ? 29.492 -22.193 -21.490 1.00 56.96 101 GLU A N 1
ATOM 808 C CA . GLU A 1 101 ? 29.910 -23.445 -22.117 1.00 55.47 101 GLU A CA 1
ATOM 809 C C . GLU A 1 101 ? 28.730 -24.203 -22.734 1.00 56.22 101 GLU A C 1
ATOM 810 O O . GLU A 1 101 ? 28.870 -24.793 -23.813 1.00 56.41 101 GLU A O 1
ATOM 816 N N . GLN A 1 102 ? 27.555 -24.191 -22.083 1.00 51.55 102 GLN A N 1
ATOM 817 C CA . GLN A 1 102 ? 26.403 -24.899 -22.641 1.00 50.43 102 GLN A CA 1
ATOM 818 C C . GLN A 1 102 ? 25.660 -24.093 -23.703 1.00 53.67 102 GLN A C 1
ATOM 819 O O . GLN A 1 102 ? 24.671 -24.590 -24.264 1.00 50.60 102 GLN A O 1
ATOM 825 N N . LYS A 1 103 ? 26.091 -22.858 -23.965 1.00 53.78 103 LYS A N 1
ATOM 826 C CA . LYS A 1 103 ? 25.531 -22.026 -25.019 1.00 49.26 103 LYS A CA 1
ATOM 827 C C . LYS A 1 103 ? 24.078 -21.665 -24.758 1.00 50.92 103 LYS A C 1
ATOM 828 O O . LYS A 1 103 ? 23.306 -21.426 -25.696 1.00 49.44 103 LYS A O 1
ATOM 834 N N . SER A 1 104 ? 23.688 -21.593 -23.487 1.00 46.50 104 SER A N 1
ATOM 835 C CA . SER A 1 104 ? 22.322 -21.187 -23.196 1.00 53.61 104 SER A CA 1
ATOM 836 C C . SER A 1 104 ? 22.102 -19.735 -23.609 1.00 57.63 104 SER A C 1
ATOM 837 O O . SER A 1 104 ? 23.023 -18.908 -23.602 1.00 56.04 104 SER A O 1
ATOM 840 N N . ARG A 1 105 ? 20.858 -19.431 -23.965 1.00 55.76 105 ARG A N 1
ATOM 841 C CA . ARG A 1 105 ? 20.477 -18.079 -24.321 1.00 56.22 105 ARG A CA 1
ATOM 842 C C . ARG A 1 105 ? 19.498 -17.466 -23.334 1.00 54.94 105 ARG A C 1
ATOM 843 O O . ARG A 1 105 ? 19.424 -16.242 -23.255 1.00 55.10 105 ARG A O 1
ATOM 851 N N . GLY A 1 106 ? 18.776 -18.275 -22.559 1.00 51.41 106 GLY A N 1
ATOM 852 C CA . GLY A 1 106 ? 17.902 -17.749 -21.543 1.00 51.43 106 GLY A CA 1
ATOM 853 C C . GLY A 1 106 ? 18.114 -18.444 -20.196 1.00 55.41 106 GLY A C 1
ATOM 854 O O . GLY A 1 106 ? 18.559 -19.580 -20.130 1.00 52.47 106 GLY A O 1
ATOM 855 N N . VAL A 1 107 ? 17.769 -17.716 -19.137 1.00 53.48 107 VAL A N 1
ATOM 856 C CA . VAL A 1 107 ? 17.764 -18.242 -17.776 1.00 50.00 107 VAL A CA 1
ATOM 857 C C . VAL A 1 107 ? 16.405 -17.915 -17.169 1.00 50.75 107 VAL A C 1
ATOM 858 O O . VAL A 1 107 ? 15.969 -16.763 -17.217 1.00 54.91 107 VAL A O 1
ATOM 862 N N . VAL A 1 108 ? 15.719 -18.920 -16.632 1.00 49.24 108 VAL A N 1
ATOM 863 C CA . VAL A 1 108 ? 14.423 -18.735 -15.977 1.00 50.87 108 VAL A CA 1
ATOM 864 C C . VAL A 1 108 ? 14.654 -18.897 -14.484 1.00 55.38 108 VAL A C 1
ATOM 865 O O . VAL A 1 108 ? 15.141 -19.946 -14.042 1.00 56.87 108 VAL A O 1
ATOM 869 N N . MET A 1 109 ? 14.327 -17.858 -13.709 1.00 53.54 109 MET A N 1
ATOM 870 C CA . MET A 1 109 ? 14.523 -17.837 -12.261 1.00 52.53 109 MET A CA 1
ATOM 871 C C . MET A 1 109 ? 13.162 -17.743 -11.596 1.00 51.02 109 MET A C 1
ATOM 872 O O . MET A 1 109 ? 12.424 -16.784 -11.829 1.00 62.20 109 MET A O 1
ATOM 877 N N . LEU A 1 110 ? 12.820 -18.738 -10.784 1.00 54.31 110 LEU A N 1
ATOM 878 C CA . LEU A 1 110 ? 11.457 -18.893 -10.278 1.00 56.31 110 LEU A CA 1
ATOM 879 C C . LEU A 1 110 ? 11.311 -18.551 -8.801 1.00 60.02 110 LEU A C 1
ATOM 880 O O . LEU A 1 110 ? 10.191 -18.583 -8.278 1.00 62.06 110 LEU A O 1
ATOM 885 N N . ASN A 1 111 ? 12.399 -18.212 -8.123 1.00 60.47 111 ASN A N 1
ATOM 886 C CA . ASN A 1 111 ? 12.391 -17.825 -6.722 1.00 61.32 111 ASN A CA 1
ATOM 887 C C . ASN A 1 111 ? 12.893 -16.388 -6.586 1.00 60.91 111 ASN A C 1
ATOM 888 O O . ASN A 1 111 ? 13.365 -15.775 -7.550 1.00 60.22 111 ASN A O 1
ATOM 893 N N . ARG A 1 112 ? 12.845 -15.867 -5.362 1.00 64.85 112 ARG A N 1
ATOM 894 C CA . ARG A 1 112 ? 13.406 -14.558 -5.048 1.00 68.78 112 ARG A CA 1
ATOM 895 C C . ARG A 1 112 ? 14.674 -14.712 -4.214 1.00 68.65 112 ARG A C 1
ATOM 896 O O . ARG A 1 112 ? 14.857 -15.716 -3.522 1.00 71.28 112 ARG A O 1
ATOM 904 N N . VAL A 1 113 ? 15.566 -13.720 -4.293 1.00 69.03 113 VAL A N 1
ATOM 905 C CA . VAL A 1 113 ? 16.820 -13.814 -3.546 1.00 65.48 113 VAL A CA 1
ATOM 906 C C . VAL A 1 113 ? 16.542 -14.004 -2.061 1.00 74.63 113 VAL A C 1
ATOM 907 O O . VAL A 1 113 ? 17.230 -14.772 -1.380 1.00 76.75 113 VAL A O 1
ATOM 911 N N . MET A 1 114 ? 15.536 -13.302 -1.537 1.00 76.46 114 MET A N 1
ATOM 912 C CA . MET A 1 114 ? 15.066 -13.447 -0.165 1.00 79.99 114 MET A CA 1
ATOM 913 C C . MET A 1 114 ? 13.654 -14.017 -0.187 1.00 80.38 114 MET A C 1
ATOM 914 O O . MET A 1 114 ? 12.826 -13.603 -1.004 1.00 81.70 114 MET A O 1
ATOM 919 N N . GLU A 1 115 ? 13.370 -14.968 0.701 1.00 81.19 115 GLU A N 1
ATOM 920 C CA . GLU A 1 115 ? 12.062 -15.625 0.678 1.00 84.97 115 GLU A CA 1
ATOM 921 C C . GLU A 1 115 ? 11.715 -16.050 2.101 1.00 90.03 115 GLU A C 1
ATOM 922 O O . GLU A 1 115 ? 12.137 -17.121 2.553 1.00 89.02 115 GLU A O 1
ATOM 928 N N . LYS A 1 116 ? 10.938 -15.211 2.788 1.00 94.30 116 LYS A N 1
ATOM 929 C CA . LYS A 1 116 ? 10.508 -15.486 4.159 1.00 95.34 116 LYS A CA 1
ATOM 930 C C . LYS A 1 116 ? 11.678 -15.410 5.142 1.00 95.81 116 LYS A C 1
ATOM 931 O O . LYS A 1 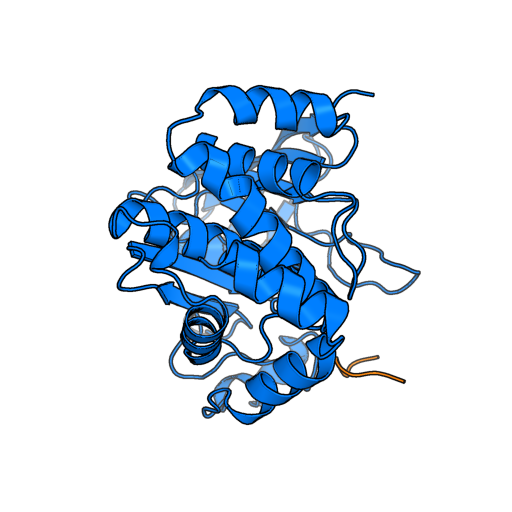116 ? 11.777 -16.212 6.073 1.00 91.88 116 LYS A O 1
ATOM 937 N N . GLY A 1 117 ? 12.578 -14.447 4.928 1.00 95.24 117 GLY A N 1
ATOM 938 C CA . GLY A 1 117 ? 13.734 -14.272 5.784 1.00 93.61 117 GLY A CA 1
ATOM 939 C C . GLY A 1 117 ? 14.860 -15.273 5.604 1.00 95.67 117 GLY A C 1
ATOM 940 O O . GLY A 1 117 ? 15.865 -15.179 6.322 1.00 93.67 117 GLY A O 1
ATOM 941 N N . SER A 1 118 ? 14.741 -16.220 4.674 1.00 96.79 118 SER A N 1
ATOM 942 C CA . SER A 1 118 ? 15.770 -17.231 4.439 1.00 92.66 118 SER A CA 1
ATOM 943 C C . SER A 1 118 ? 16.416 -16.986 3.081 1.00 87.62 118 SER A C 1
ATOM 944 O O . SER A 1 118 ? 15.731 -16.996 2.052 1.00 88.73 118 SER A O 1
ATOM 947 N N . LEU A 1 119 ? 17.728 -16.753 3.078 1.00 88.15 119 LEU A N 1
ATOM 948 C CA . LEU A 1 119 ? 18.432 -16.488 1.827 1.00 88.07 119 LEU A CA 1
ATOM 949 C C . LEU A 1 119 ? 18.485 -17.770 1.015 1.00 86.89 119 LEU A C 1
ATOM 950 O O . LEU A 1 119 ? 19.148 -18.740 1.400 1.00 88.92 119 LEU A O 1
ATOM 955 N N . LYS A 1 120 ? 17.782 -17.771 -0.111 1.00 82.31 120 LYS A N 1
ATOM 956 C CA . LYS A 1 120 ? 17.678 -18.944 -0.958 1.00 78.13 120 LYS A CA 1
ATOM 957 C C . LYS A 1 120 ? 18.409 -18.767 -2.290 1.00 70.94 120 LYS A C 1
ATOM 958 O O . LYS A 1 120 ? 18.322 -19.646 -3.152 1.00 67.71 120 LYS A O 1
ATOM 964 N N . CYS A 1 121 ? 19.181 -17.690 -2.451 1.00 66.01 121 CYS A N 1
ATOM 965 C CA . CYS A 1 121 ? 19.925 -17.469 -3.683 1.00 65.32 121 CYS A CA 1
ATOM 966 C C . CYS A 1 121 ? 20.860 -16.270 -3.506 1.00 69.10 121 CYS A C 1
ATOM 967 O O . CYS A 1 121 ? 20.538 -15.330 -2.775 1.00 77.24 121 CYS A O 1
ATOM 970 N N . ALA A 1 122 ? 22.023 -16.314 -4.169 1.00 60.00 122 ALA A N 1
ATOM 971 C CA . ALA A 1 122 ? 22.931 -15.168 -4.215 1.00 62.81 122 ALA A CA 1
ATOM 972 C C . ALA A 1 122 ? 22.566 -14.221 -5.357 1.00 65.00 122 ALA A C 1
ATOM 973 O O . ALA A 1 122 ? 22.077 -14.647 -6.410 1.00 65.87 122 ALA A O 1
ATOM 975 N N . GLN A 1 123 ? 22.833 -12.927 -5.152 1.00 61.90 123 GLN A N 1
ATOM 976 C CA . GLN A 1 123 ? 22.561 -11.914 -6.171 1.00 56.04 123 GLN A CA 1
ATOM 977 C C . GLN A 1 123 ? 23.564 -12.034 -7.311 1.00 54.40 123 GLN A C 1
ATOM 978 O O . GLN A 1 123 ? 24.573 -11.323 -7.318 1.00 58.10 123 GLN A O 1
ATOM 984 N N . TYR A 1 124 ? 23.300 -12.917 -8.284 1.00 53.83 124 TYR A N 1
ATOM 985 C CA . TYR A 1 124 ? 24.292 -13.312 -9.290 1.00 51.13 124 TYR A CA 1
ATOM 986 C C . TYR A 1 124 ? 24.176 -12.566 -10.610 1.00 48.17 124 TYR A C 1
ATOM 987 O O . TYR A 1 124 ? 24.967 -12.825 -11.526 1.00 49.30 124 TYR A O 1
ATOM 996 N N . TRP A 1 125 ? 23.199 -11.687 -10.752 1.00 53.19 125 TRP A N 1
ATOM 997 C CA . TRP A 1 125 ? 23.156 -10.819 -11.910 1.00 54.96 125 TRP A CA 1
ATOM 998 C C . TRP A 1 125 ? 23.122 -9.361 -11.451 1.00 55.73 125 TRP A C 1
ATOM 999 O O . TRP A 1 125 ? 22.620 -9.063 -10.361 1.00 53.45 125 TRP A O 1
ATOM 1010 N N . PRO A 1 126 ? 23.655 -8.448 -12.258 1.00 55.27 126 PRO A N 1
ATOM 1011 C CA . PRO A 1 126 ? 23.672 -7.029 -11.853 1.00 59.45 126 PRO A CA 1
ATOM 1012 C C . PRO A 1 126 ? 22.294 -6.381 -11.889 1.00 60.58 126 PRO A C 1
ATOM 1013 O O . PRO A 1 126 ? 21.465 -6.665 -12.755 1.00 61.46 126 PRO A O 1
ATOM 1017 N N . GLN A 1 127 ? 22.046 -5.498 -10.916 1.00 65.51 127 GLN A N 1
ATOM 1018 C CA . GLN A 1 127 ? 20.780 -4.771 -10.868 1.00 64.76 127 GLN A CA 1
ATOM 1019 C C . GLN A 1 127 ? 20.855 -3.361 -11.446 1.00 63.60 127 GLN A C 1
ATOM 1020 O O . GLN A 1 127 ? 19.808 -2.787 -11.770 1.00 65.86 127 GLN A O 1
ATOM 1026 N N . LYS A 1 128 ? 22.053 -2.799 -11.590 1.00 61.86 128 LYS A N 1
ATOM 1027 C CA . LYS A 1 128 ? 22.242 -1.473 -12.154 1.00 61.58 128 LYS A CA 1
ATOM 1028 C C . LYS A 1 128 ? 23.138 -1.583 -13.380 1.00 61.13 128 LYS A C 1
ATOM 1029 O O . LYS A 1 128 ? 24.173 -2.263 -13.342 1.00 62.46 128 LYS A O 1
ATOM 1032 N N . GLU A 1 129 ? 22.727 -0.928 -14.472 1.00 56.61 129 GLU A N 1
ATOM 1033 C CA . GLU A 1 129 ? 23.525 -0.938 -15.694 1.00 57.39 129 GLU A CA 1
ATOM 1034 C C . GLU A 1 129 ? 24.973 -0.589 -15.407 1.00 59.31 129 GLU A C 1
ATOM 1035 O O . GLU A 1 129 ? 25.895 -1.178 -15.984 1.00 62.45 129 GLU A O 1
ATOM 1041 N N . GLU A 1 130 ? 25.200 0.389 -14.533 1.00 65.00 130 GLU A N 1
ATOM 1042 C CA . GLU A 1 130 ? 26.552 0.919 -14.367 1.00 65.41 130 GLU A CA 1
ATOM 1043 C C . GLU A 1 130 ? 27.411 0.096 -13.413 1.00 62.13 130 GLU A C 1
ATOM 1044 O O . GLU A 1 130 ? 28.630 0.288 -13.397 1.00 61.47 130 GLU A O 1
ATOM 1050 N N . LYS A 1 131 ? 26.827 -0.810 -12.628 1.00 61.32 131 LYS A N 1
ATOM 1051 C CA . LYS A 1 131 ? 27.615 -1.698 -11.767 1.00 67.91 131 LYS A CA 1
ATOM 1052 C C . LYS A 1 131 ? 27.478 -3.125 -12.305 1.00 63.73 131 LYS A C 1
ATOM 1053 O O . LYS A 1 131 ? 26.638 -3.915 -11.864 1.00 63.60 131 LYS A O 1
ATOM 1057 N N . GLU A 1 132 ? 28.312 -3.444 -13.286 1.00 56.38 132 GLU A N 1
ATOM 1058 C CA . GLU A 1 132 ? 28.384 -4.788 -13.832 1.00 61.45 132 GLU A CA 1
ATOM 1059 C C . GLU A 1 132 ? 29.258 -5.691 -12.959 1.00 64.85 132 GLU A C 1
ATOM 1060 O O . GLU A 1 132 ? 30.177 -5.224 -12.280 1.00 65.53 132 GLU A O 1
ATOM 1066 N N . MET A 1 133 ? 28.990 -7.004 -13.008 1.00 62.32 133 MET A N 1
ATOM 1067 C CA . MET A 1 133 ? 29.743 -7.984 -12.228 1.00 58.07 133 MET A CA 1
ATOM 1068 C C . MET A 1 133 ? 30.860 -8.610 -13.047 1.00 57.64 133 MET A C 1
ATOM 1069 O O . MET A 1 133 ? 30.701 -8.878 -14.240 1.00 60.94 133 MET A O 1
ATOM 1074 N N . ILE A 1 134 ? 31.984 -8.867 -12.390 1.00 61.47 134 ILE A N 1
ATOM 1075 C CA . ILE A 1 134 ? 33.121 -9.536 -13.011 1.00 63.22 134 ILE A CA 1
ATOM 1076 C C . ILE A 1 134 ? 33.504 -10.747 -12.177 1.00 61.16 134 ILE A C 1
ATOM 1077 O O . ILE A 1 134 ? 33.936 -10.603 -11.028 1.00 70.59 134 ILE A O 1
ATOM 1082 N N . PHE A 1 135 ? 33.372 -11.930 -12.760 1.00 62.93 135 PHE A N 1
ATOM 1083 C CA . PHE A 1 135 ? 33.676 -13.193 -12.086 1.00 63.21 135 PHE A CA 1
ATOM 1084 C C . PHE A 1 135 ? 35.090 -13.614 -12.481 1.00 62.19 135 PHE A C 1
ATOM 1085 O O . PHE A 1 135 ? 35.315 -14.109 -13.588 1.00 62.84 135 PHE A O 1
ATOM 1093 N N . GLU A 1 136 ? 36.050 -13.403 -11.578 1.00 67.97 136 GLU A N 1
ATOM 1094 C CA . GLU A 1 136 ? 37.455 -13.545 -11.955 1.00 69.94 136 GLU A CA 1
ATOM 1095 C C . GLU A 1 136 ? 37.894 -14.991 -12.034 1.00 68.27 136 GLU A C 1
ATOM 1096 O O . GLU A 1 136 ? 38.739 -15.330 -12.869 1.00 68.12 136 GLU A O 1
ATOM 1102 N N . ASP A 1 137 ? 37.336 -15.850 -11.180 1.00 69.26 137 ASP A N 1
ATOM 1103 C CA . ASP A 1 137 ? 37.706 -17.261 -11.207 1.00 70.09 137 ASP A CA 1
ATOM 1104 C C . ASP A 1 137 ? 37.409 -17.894 -12.564 1.00 67.05 137 ASP A C 1
ATOM 1105 O O . ASP A 1 137 ? 38.193 -18.720 -13.053 1.00 68.16 137 ASP A O 1
ATOM 1110 N N . THR A 1 138 ? 36.304 -17.492 -13.207 1.00 67.57 138 THR A N 1
ATOM 1111 C CA . THR A 1 138 ? 35.894 -18.050 -14.495 1.00 64.71 138 THR A CA 1
ATOM 1112 C C . THR A 1 138 ? 36.037 -17.075 -15.659 1.00 65.25 138 THR A C 1
ATOM 1113 O O . THR A 1 138 ? 35.675 -17.418 -16.791 1.00 65.50 138 THR A O 1
ATOM 1117 N N . ASN A 1 139 ? 36.551 -15.871 -15.418 1.00 67.81 139 ASN A N 1
ATOM 1118 C CA . ASN A 1 139 ? 36.906 -14.937 -16.489 1.00 68.43 139 ASN A CA 1
ATOM 1119 C C . ASN A 1 139 ? 35.691 -14.507 -17.325 1.00 65.44 139 ASN A C 1
ATOM 1120 O O . ASN A 1 139 ? 35.687 -14.566 -18.559 1.00 66.62 139 ASN A O 1
ATOM 1125 N N . LEU A 1 140 ? 34.666 -14.032 -16.643 1.00 58.76 140 LEU A N 1
ATOM 1126 C CA . LEU A 1 140 ? 33.454 -13.598 -17.306 1.00 59.54 140 LEU A CA 1
ATOM 1127 C C . LEU A 1 140 ? 33.017 -12.251 -16.759 1.00 60.71 140 LEU A C 1
ATOM 1128 O O . LEU A 1 140 ? 33.191 -11.951 -15.568 1.00 55.68 140 LEU A O 1
ATOM 1133 N N . LYS A 1 141 ? 32.444 -11.448 -17.654 1.00 62.64 141 LYS A N 1
ATOM 1134 C CA . LYS A 1 141 ? 31.876 -10.148 -17.325 1.00 58.61 141 LYS A CA 1
ATOM 1135 C C . LYS A 1 141 ? 30.400 -10.171 -17.691 1.00 61.15 141 LYS A C 1
ATOM 1136 O O . LYS A 1 141 ? 30.019 -10.723 -18.730 1.00 58.28 141 LYS A O 1
ATOM 1142 N N . LEU A 1 142 ? 29.578 -9.569 -16.833 1.00 57.48 142 LEU A N 1
ATOM 1143 C CA . LEU A 1 142 ? 28.133 -9.635 -16.956 1.00 55.78 142 LEU A CA 1
ATOM 1144 C C . LEU A 1 142 ? 27.530 -8.243 -16.738 1.00 59.67 142 LEU A C 1
ATOM 1145 O O . LEU A 1 142 ? 27.615 -7.679 -15.641 1.00 58.94 142 LEU A O 1
ATOM 1150 N N . THR A 1 143 ? 26.882 -7.701 -17.766 1.00 61.87 143 THR A N 1
ATOM 1151 C CA . THR A 1 143 ? 26.367 -6.338 -17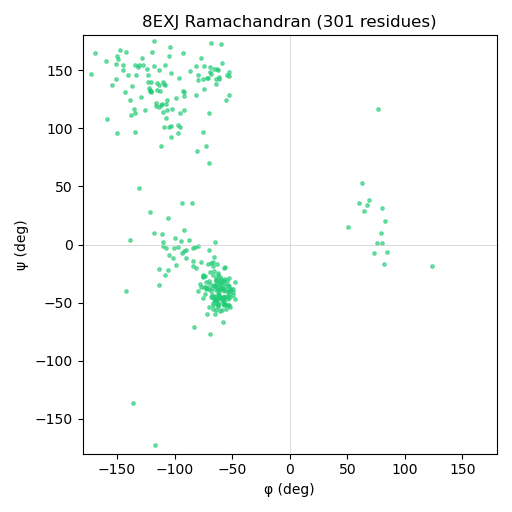.741 1.00 57.00 143 THR A CA 1
ATOM 1152 C C . THR A 1 143 ? 24.862 -6.333 -17.960 1.00 57.54 143 THR A C 1
ATOM 1153 O O . THR A 1 143 ? 24.365 -6.971 -18.893 1.00 58.48 143 THR A O 1
ATOM 1157 N N . LEU A 1 144 ? 24.139 -5.610 -17.110 1.00 53.21 144 LEU A N 1
ATOM 1158 C CA . LEU A 1 144 ? 22.723 -5.377 -17.362 1.00 58.82 144 LEU A CA 1
ATOM 1159 C C . LEU A 1 144 ? 22.575 -4.361 -18.484 1.00 60.34 144 LEU A C 1
ATOM 1160 O O . LEU A 1 144 ? 23.288 -3.358 -18.513 1.00 64.52 144 LEU A O 1
ATOM 1165 N N . ILE A 1 145 ? 21.691 -4.643 -19.436 1.00 60.18 145 ILE A N 1
ATOM 1166 C CA . ILE A 1 145 ? 21.494 -3.797 -20.603 1.00 61.76 145 ILE A CA 1
ATOM 1167 C C . ILE A 1 145 ? 20.109 -3.160 -20.606 1.00 62.50 145 ILE A C 1
ATOM 1168 O O . ILE A 1 145 ? 19.953 -2.020 -21.038 1.00 67.56 145 ILE A O 1
ATOM 1173 N N . SER A 1 146 ? 19.099 -3.869 -20.123 1.00 57.37 146 SER A N 1
ATOM 1174 C CA . SER A 1 146 ? 17.757 -3.315 -20.075 1.00 59.87 146 SER A CA 1
ATOM 1175 C C . SER A 1 146 ? 16.909 -4.244 -19.236 1.00 63.46 146 SER A C 1
ATOM 1176 O O . SER A 1 146 ? 17.293 -5.386 -18.971 1.00 65.21 146 SER A O 1
ATOM 1179 N N . GLU A 1 147 ? 15.751 -3.744 -18.821 1.00 62.85 147 GLU A N 1
ATOM 1180 C CA . GLU A 1 147 ? 14.792 -4.583 -18.136 1.00 64.03 147 GLU A CA 1
ATOM 1181 C C . GLU A 1 147 ? 13.391 -4.094 -18.446 1.00 68.87 147 GLU A C 1
ATOM 1182 O O . GLU A 1 147 ? 13.182 -2.953 -18.857 1.00 75.47 147 GLU A O 1
ATOM 1188 N N . ASP A 1 148 ? 12.432 -4.991 -18.252 1.00 70.35 148 ASP A N 1
ATOM 1189 C CA . ASP A 1 148 ? 11.018 -4.734 -18.484 1.00 63.99 148 ASP A CA 1
ATOM 1190 C C . ASP A 1 148 ? 10.326 -5.301 -17.252 1.00 68.34 148 ASP A C 1
ATOM 1191 O O . ASP A 1 148 ? 10.107 -6.513 -17.164 1.00 69.15 148 ASP A O 1
ATOM 1196 N N . ILE A 1 149 ? 10.034 -4.437 -16.281 1.00 70.20 149 ILE A N 1
ATOM 1197 C CA . ILE A 1 149 ? 9.389 -4.859 -15.047 1.00 63.91 149 ILE A CA 1
ATOM 1198 C C . ILE A 1 149 ? 7.899 -5.014 -15.289 1.00 65.62 149 ILE A C 1
ATOM 1199 O O . ILE A 1 149 ? 7.297 -4.295 -16.085 1.00 71.16 149 ILE A O 1
ATOM 1204 N N . LYS A 1 150 ? 7.303 -5.980 -14.606 1.00 66.14 150 LYS A N 1
ATOM 1205 C CA . LYS A 1 150 ? 5.914 -6.350 -14.812 1.00 65.86 150 LYS A CA 1
ATOM 1206 C C . LYS A 1 150 ? 5.326 -6.676 -13.450 1.00 66.80 150 LYS A C 1
ATOM 1207 O O . LYS A 1 150 ? 6.048 -6.848 -12.469 1.00 72.70 150 LYS A O 1
ATOM 1213 N N . SER A 1 151 ? 4.004 -6.760 -13.376 1.00 73.64 151 SER A N 1
ATOM 1214 C CA . SER A 1 151 ? 3.384 -6.835 -12.059 1.00 71.16 151 SER A CA 1
ATOM 1215 C C . SER A 1 151 ? 3.863 -8.047 -11.265 1.00 73.06 151 SER A C 1
ATOM 1216 O O . SER A 1 151 ? 3.907 -8.003 -10.030 1.00 76.84 151 SER A O 1
ATOM 1219 N N . TYR A 1 152 ? 4.229 -9.135 -11.935 1.00 71.82 152 TYR A N 1
ATOM 1220 C CA . TYR A 1 152 ? 4.681 -10.314 -11.208 1.00 71.39 152 TYR A CA 1
ATOM 1221 C C . TYR A 1 152 ? 5.885 -10.999 -11.835 1.00 69.82 152 TYR A C 1
ATOM 1222 O O . TYR A 1 152 ? 6.306 -12.046 -11.334 1.00 67.71 152 TYR A O 1
ATOM 1231 N N . TYR A 1 153 ? 6.454 -10.452 -12.902 1.00 67.84 153 TYR A N 1
ATOM 1232 C CA . TYR A 1 153 ? 7.684 -11.004 -13.434 1.00 67.13 153 TYR A CA 1
ATOM 1233 C C . TYR A 1 153 ? 8.500 -9.869 -14.028 1.00 65.94 153 TYR A C 1
ATOM 1234 O O . TYR A 1 153 ? 8.017 -8.748 -14.191 1.00 64.26 153 TYR A O 1
ATOM 1243 N N . THR A 1 154 ? 9.760 -10.166 -14.320 1.00 61.05 154 THR A N 1
ATOM 1244 C CA . THR A 1 154 ? 10.671 -9.186 -14.886 1.00 60.17 154 THR A CA 1
ATOM 1245 C C . THR A 1 154 ? 11.565 -9.885 -15.894 1.00 59.47 154 THR A C 1
ATOM 1246 O O . THR A 1 154 ? 12.145 -10.930 -15.593 1.00 62.07 154 THR A O 1
ATOM 1250 N N . VAL A 1 155 ? 11.681 -9.302 -17.078 1.00 59.58 155 VAL A N 1
ATOM 1251 C CA . VAL A 1 155 ? 12.573 -9.783 -18.118 1.00 53.04 155 VAL A CA 1
ATOM 1252 C C . VAL A 1 155 ? 13.744 -8.822 -18.193 1.00 60.37 155 VAL A C 1
ATOM 1253 O O . VAL A 1 155 ? 13.551 -7.606 -18.336 1.00 62.46 155 VAL A O 1
ATOM 1257 N N . ARG A 1 156 ? 14.951 -9.357 -18.060 1.00 56.72 156 ARG A N 1
ATOM 1258 C CA . ARG A 1 156 ? 16.168 -8.577 -18.150 1.00 52.83 156 ARG A CA 1
ATOM 1259 C C . ARG A 1 156 ? 16.933 -9.019 -19.381 1.00 52.49 156 ARG A C 1
ATOM 1260 O O . ARG A 1 156 ? 16.820 -10.161 -19.822 1.00 56.81 156 ARG A O 1
ATOM 1268 N N . GLN A 1 157 ? 17.675 -8.091 -19.957 1.00 58.70 157 GLN A N 1
ATOM 1269 C CA . GLN A 1 157 ? 18.604 -8.375 -21.037 1.00 57.82 157 GLN A CA 1
ATOM 1270 C C . GLN A 1 157 ? 20.010 -8.137 -20.503 1.00 59.37 157 GLN A C 1
ATOM 1271 O O . GLN A 1 157 ? 20.257 -7.118 -19.853 1.00 58.13 157 GLN A O 1
ATOM 1277 N N . LEU A 1 158 ? 20.915 -9.095 -20.735 1.00 57.36 158 LEU A N 1
ATOM 1278 C CA . LEU A 1 158 ? 22.256 -9.064 -20.175 1.00 52.94 158 LEU A CA 1
ATOM 1279 C C . LEU A 1 158 ? 23.272 -9.341 -21.262 1.00 54.85 158 LEU A C 1
ATOM 1280 O O . LEU A 1 158 ? 22.973 -10.011 -22.246 1.00 62.90 158 LEU A O 1
ATOM 1285 N N . GLU A 1 159 ? 24.478 -8.820 -21.085 1.00 54.85 159 GLU A N 1
ATOM 1286 C CA . GLU A 1 159 ? 25.591 -9.117 -21.974 1.00 59.56 159 GLU A CA 1
ATOM 1287 C C . GLU A 1 159 ? 26.629 -9.898 -21.173 1.00 60.80 159 GLU A C 1
ATOM 1288 O O . GLU A 1 159 ? 27.152 -9.409 -20.164 1.00 55.14 159 GLU A O 1
ATOM 1294 N N . LEU A 1 160 ? 26.891 -11.124 -21.606 1.00 60.46 160 LEU A N 1
ATOM 1295 C CA . LEU A 1 160 ? 27.889 -11.991 -21.008 1.00 56.24 160 LEU A CA 1
ATOM 1296 C C . LEU A 1 160 ? 29.119 -11.970 -21.906 1.00 59.66 160 LEU A C 1
ATOM 1297 O O . LEU A 1 160 ? 29.048 -12.350 -23.081 1.00 59.04 160 LEU A O 1
ATOM 1302 N N . GLU A 1 161 ? 30.227 -11.474 -21.381 1.00 62.51 161 GLU A N 1
ATOM 1303 C CA . GLU A 1 161 ? 31.436 -11.343 -22.171 1.00 66.08 161 GLU A CA 1
ATOM 1304 C C . GLU A 1 161 ? 32.446 -12.358 -21.675 1.00 66.69 161 GLU A C 1
ATOM 1305 O O . GLU A 1 161 ? 32.568 -12.582 -20.465 1.00 62.42 161 GLU A O 1
ATOM 1311 N N . ASN A 1 162 ? 33.153 -12.972 -22.621 1.00 70.23 162 ASN A N 1
ATOM 1312 C CA . ASN A 1 162 ? 34.203 -13.947 -22.334 1.00 71.75 162 ASN A CA 1
ATOM 1313 C C . ASN A 1 162 ? 35.523 -13.188 -22.377 1.00 70.83 162 ASN A C 1
ATOM 1314 O O . ASN A 1 162 ? 36.100 -12.988 -23.448 1.00 72.51 162 ASN A O 1
ATOM 1319 N N . LEU A 1 163 ? 35.994 -12.758 -21.203 1.00 71.77 163 LEU A N 1
ATOM 1320 C CA . LEU A 1 163 ? 37.208 -11.943 -21.136 1.00 72.72 163 LEU A CA 1
ATOM 1321 C C . LEU A 1 163 ? 38.382 -12.591 -21.861 1.00 77.52 163 LEU A C 1
ATOM 1322 O O . LEU A 1 163 ? 39.268 -11.890 -22.367 1.00 82.75 163 LEU A O 1
ATOM 1327 N N . THR A 1 164 ? 38.416 -13.919 -21.924 1.00 77.34 164 THR A N 1
ATOM 1328 C CA . THR A 1 164 ? 39.541 -14.581 -22.572 1.00 80.59 164 THR A CA 1
ATOM 1329 C C . THR A 1 164 ? 39.566 -14.287 -24.067 1.00 82.75 164 THR A C 1
ATOM 1330 O O . THR A 1 164 ? 40.616 -13.945 -24.622 1.00 84.39 164 THR A O 1
ATOM 1334 N N . THR A 1 165 ? 38.412 -14.397 -24.732 1.00 79.04 165 THR A N 1
ATOM 1335 C CA . THR A 1 165 ? 38.328 -14.246 -26.179 1.00 79.53 165 THR A CA 1
ATOM 1336 C C . THR A 1 165 ? 37.729 -12.920 -26.638 1.00 80.13 165 THR A C 1
ATOM 1337 O O . THR A 1 165 ? 37.769 -12.628 -27.840 1.00 81.15 165 THR A O 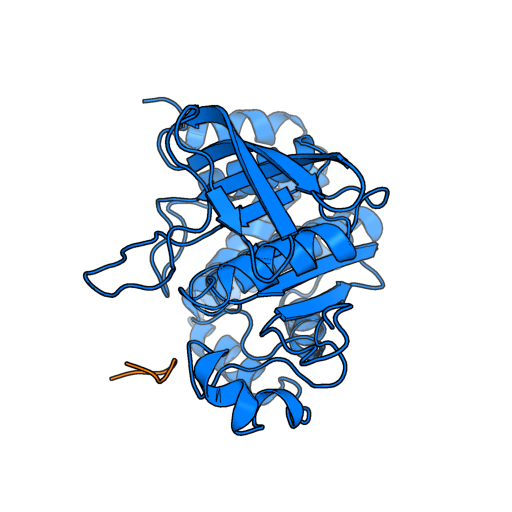1
ATOM 1341 N N . GLN A 1 166 ? 37.175 -12.122 -25.721 1.00 79.14 166 GLN A N 1
ATOM 1342 C CA . GLN A 1 166 ? 36.429 -10.902 -26.021 1.00 75.41 166 GLN A CA 1
ATOM 1343 C C . GLN A 1 166 ? 35.043 -11.166 -26.606 1.00 76.63 166 GLN A C 1
ATOM 1344 O O . GLN A 1 166 ? 34.281 -10.205 -26.761 1.00 78.83 166 GLN A O 1
ATOM 1350 N N . GLU A 1 167 ? 34.689 -12.425 -26.935 1.00 73.23 167 GLU A N 1
ATOM 1351 C CA . GLU A 1 167 ? 33.359 -12.706 -27.486 1.00 67.71 167 GLU A CA 1
ATOM 1352 C C . GLU A 1 167 ? 32.271 -12.345 -26.486 1.00 66.80 167 GLU A C 1
ATOM 1353 O O . GLU A 1 167 ? 32.453 -12.460 -25.271 1.00 64.43 167 GLU A O 1
ATOM 1359 N N . THR A 1 168 ? 31.101 -11.970 -27.008 1.00 61.90 168 THR A N 1
ATOM 1360 C CA . THR A 1 168 ? 29.985 -11.552 -26.167 1.00 67.24 168 THR A CA 1
ATOM 1361 C C . THR A 1 168 ? 28.704 -12.216 -26.647 1.00 62.61 168 THR A C 1
ATOM 1362 O O . THR A 1 168 ? 28.579 -12.577 -27.819 1.00 68.15 168 THR A O 1
ATOM 1366 N N . ARG A 1 169 ? 27.752 -12.366 -25.729 1.00 56.55 169 ARG A N 1
ATOM 1367 C CA . ARG A 1 169 ? 26.456 -12.946 -26.028 1.00 53.34 169 ARG A CA 1
ATOM 136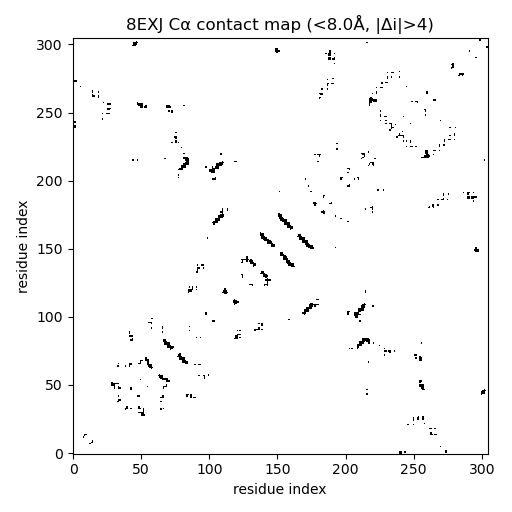8 C C . ARG A 1 169 ? 25.395 -12.250 -25.207 1.00 55.82 169 ARG A C 1
ATOM 1369 O O . ARG A 1 169 ? 25.649 -11.826 -24.079 1.00 57.32 169 ARG A O 1
ATOM 1377 N N . GLU A 1 170 ? 24.187 -12.206 -25.760 1.00 55.43 170 GLU A N 1
ATOM 1378 C CA . GLU A 1 170 ? 23.019 -11.694 -25.066 1.00 55.94 170 GLU A CA 1
ATOM 1379 C C . GLU A 1 170 ? 22.284 -12.826 -24.365 1.00 56.88 170 GLU A C 1
ATOM 1380 O O . GLU A 1 170 ? 22.008 -13.862 -24.970 1.00 60.86 170 GLU A O 1
ATOM 1386 N N . ILE A 1 171 ? 21.943 -12.612 -23.100 1.00 57.54 171 ILE A N 1
ATOM 1387 C CA . ILE A 1 171 ? 21.244 -13.592 -22.281 1.00 53.44 171 ILE A CA 1
ATOM 1388 C C . ILE A 1 171 ? 19.941 -12.972 -21.811 1.00 56.00 171 ILE A C 1
ATOM 1389 O O . ILE A 1 171 ? 19.931 -11.845 -21.314 1.00 62.26 171 ILE A O 1
ATOM 1394 N N . LEU A 1 172 ? 18.848 -13.698 -21.949 1.00 54.48 172 LEU A N 1
ATOM 1395 C CA . LEU A 1 172 ? 17.570 -13.230 -21.443 1.00 54.64 172 LEU A CA 1
ATOM 1396 C C . LEU A 1 172 ? 17.285 -13.873 -20.093 1.00 54.76 172 LEU A C 1
ATOM 1397 O O . LEU A 1 172 ? 17.304 -15.103 -19.960 1.00 57.94 172 LEU A O 1
ATOM 1402 N N . HIS A 1 173 ? 17.010 -13.039 -19.103 1.00 52.54 173 HIS A N 1
ATOM 1403 C CA . HIS A 1 173 ? 16.739 -13.469 -17.743 1.00 51.19 173 HIS A CA 1
ATOM 1404 C C . HIS A 1 173 ? 15.247 -13.295 -17.490 1.00 54.00 173 HIS A C 1
ATOM 1405 O O . HIS A 1 173 ? 14.740 -12.175 -17.536 1.00 59.23 173 HIS A O 1
ATOM 1412 N N . PHE A 1 174 ? 14.537 -14.390 -17.259 1.00 53.30 174 PHE A N 1
ATOM 1413 C CA . PHE A 1 174 ? 13.107 -14.342 -16.972 1.00 55.40 174 PHE A CA 1
ATOM 1414 C C . PHE A 1 174 ? 12.913 -14.655 -15.496 1.00 57.03 174 PHE A C 1
ATOM 1415 O O . PHE A 1 174 ? 13.083 -15.801 -15.077 1.00 60.94 174 PHE A O 1
ATOM 1423 N N . HIS A 1 175 ? 12.539 -13.644 -14.717 1.00 60.40 175 HIS A N 1
ATOM 1424 C CA . HIS A 1 175 ? 12.452 -13.744 -13.266 1.00 60.37 175 HIS A CA 1
ATOM 1425 C C . HIS A 1 175 ? 10.983 -13.706 -12.856 1.00 61.10 175 HIS A C 1
ATOM 1426 O O . HIS A 1 175 ? 10.304 -12.693 -13.036 1.00 64.50 175 HIS A O 1
ATOM 1433 N N . TYR A 1 176 ? 10.496 -14.809 -12.305 1.00 60.48 176 TYR A N 1
ATOM 1434 C CA . TYR A 1 176 ? 9.135 -14.903 -11.798 1.00 61.88 176 TYR A CA 1
ATOM 1435 C C . TYR A 1 176 ? 9.191 -14.610 -10.299 1.00 67.25 176 TYR A C 1
ATOM 1436 O O . TYR A 1 176 ? 9.777 -15.384 -9.530 1.00 62.03 176 TYR A O 1
ATOM 1445 N N . THR A 1 177 ? 8.598 -13.486 -9.883 1.00 67.31 177 THR A N 1
ATOM 1446 C CA . THR A 1 177 ? 8.814 -12.955 -8.537 1.00 67.30 177 THR A CA 1
ATOM 1447 C C . THR A 1 177 ? 7.687 -13.268 -7.557 1.00 66.67 177 THR A C 1
ATOM 1448 O O . THR A 1 177 ? 7.804 -12.920 -6.379 1.00 71.97 177 THR A O 1
ATOM 1452 N N . THR A 1 178 ? 6.606 -13.911 -7.987 1.00 64.08 178 THR A N 1
ATOM 1453 C CA . THR A 1 178 ? 5.467 -14.118 -7.098 1.00 68.75 178 THR A CA 1
ATOM 1454 C C . THR A 1 178 ? 5.137 -15.593 -6.908 1.00 72.16 178 THR A C 1
ATOM 1455 O O . THR A 1 178 ? 3.985 -15.946 -6.646 1.00 76.53 178 THR A O 1
ATOM 1459 N N . TRP A 1 179 ? 6.134 -16.468 -7.023 1.00 69.16 179 TRP A N 1
ATOM 1460 C CA . TRP A 1 179 ? 5.900 -17.899 -6.880 1.00 63.98 179 TRP A CA 1
ATOM 1461 C C . TRP A 1 179 ? 6.524 -18.369 -5.576 1.00 68.84 179 TRP A C 1
ATOM 1462 O O . TRP A 1 179 ? 7.750 -18.554 -5.503 1.00 64.50 179 TRP A O 1
ATOM 1473 N N . PRO A 1 180 ? 5.730 -18.565 -4.525 1.00 73.38 180 PRO A N 1
ATOM 1474 C CA . PRO A 1 180 ? 6.294 -18.919 -3.213 1.00 72.65 180 PRO A CA 1
ATOM 1475 C C . PRO A 1 180 ? 6.898 -20.311 -3.206 1.00 70.38 180 PRO A C 1
ATOM 1476 O O . PRO A 1 180 ? 6.410 -21.231 -3.865 1.00 74.75 180 PRO A O 1
ATOM 1480 N N . ALA A 1 181 ? 7.957 -20.467 -2.416 1.00 71.34 181 ALA A N 1
ATOM 1481 C CA . ALA A 1 181 ? 8.551 -21.786 -2.247 1.00 72.06 181 ALA A CA 1
ATOM 1482 C C . ALA A 1 181 ? 7.489 -22.775 -1.790 1.00 72.93 181 ALA A C 1
ATOM 1483 O O . ALA A 1 181 ? 6.549 -22.423 -1.075 1.00 76.32 181 ALA A O 1
ATOM 1485 N N . PHE A 1 182 ? 7.617 -24.019 -2.236 1.00 72.62 182 PHE A N 1
ATOM 1486 C CA . PHE A 1 182 ? 6.629 -25.052 -1.930 1.00 72.26 182 PHE A CA 1
ATOM 1487 C C . PHE A 1 182 ? 5.205 -24.598 -2.249 1.00 73.58 182 PHE A C 1
ATOM 1488 O O . PHE A 1 182 ? 4.240 -25.224 -1.801 1.00 74.58 182 PHE A O 1
ATOM 1496 N N . GLY A 1 183 ? 5.059 -23.518 -3.025 1.00 71.63 183 GLY A N 1
ATOM 1497 C CA . GLY A 1 183 ? 3.754 -22.979 -3.357 1.00 70.16 183 GLY A CA 1
ATOM 1498 C C . GLY A 1 183 ? 3.426 -23.020 -4.836 1.00 72.22 183 GLY A C 1
ATOM 1499 O O . GLY A 1 183 ? 4.180 -23.593 -5.629 1.00 73.31 183 GLY A O 1
ATOM 1500 N N . VAL A 1 184 ? 2.313 -22.409 -5.231 1.00 70.70 184 VAL A N 1
ATOM 1501 C CA . VAL A 1 184 ? 1.891 -22.464 -6.628 1.00 73.63 184 VAL A CA 1
ATOM 1502 C C . VAL A 1 184 ? 1.628 -21.062 -7.166 1.00 74.33 184 VAL A C 1
ATOM 1503 O O . VAL A 1 184 ? 1.285 -20.156 -6.395 1.00 76.80 184 VAL A O 1
ATOM 1507 N N . PRO A 1 185 ? 1.744 -20.860 -8.480 1.00 72.43 185 PRO A N 1
ATOM 1508 C CA . PRO A 1 185 ? 1.417 -19.559 -9.077 1.00 72.58 185 PRO A CA 1
ATOM 1509 C C . PRO A 1 185 ? -0.023 -19.153 -8.804 1.00 72.22 185 PRO A C 1
ATOM 1510 O O . PRO A 1 185 ? -0.896 -19.990 -8.573 1.00 74.46 185 PRO A O 1
ATOM 1514 N N . GLU A 1 186 ? -0.262 -17.837 -8.863 1.00 74.52 186 GLU A N 1
ATOM 1515 C CA . GLU A 1 186 ? -1.579 -17.280 -8.560 1.00 73.28 186 GLU A CA 1
ATOM 1516 C C . GLU A 1 186 ? -2.680 -17.948 -9.375 1.00 76.93 186 GLU A C 1
ATOM 1517 O O . GLU A 1 186 ? -3.790 -18.165 -8.868 1.00 76.26 186 GLU A O 1
ATOM 1519 N N . SER A 1 187 ? -2.400 -18.271 -10.637 1.00 75.37 187 SER A N 1
ATOM 1520 C CA . SER A 1 187 ? -3.401 -18.829 -11.539 1.00 77.22 187 SER A CA 1
ATOM 1521 C C . SER A 1 187 ? -2.689 -19.537 -12.681 1.00 75.48 187 SER A C 1
ATOM 1522 O O . SER A 1 187 ? -1.529 -19.223 -12.987 1.00 75.24 187 SER A O 1
ATOM 1525 N N . PRO A 1 188 ? -3.359 -20.478 -13.349 1.00 72.15 188 PRO A N 1
ATOM 1526 C CA . PRO A 1 188 ? -2.787 -21.030 -14.582 1.00 67.26 188 PRO A CA 1
ATOM 1527 C C . PRO A 1 188 ? -2.456 -19.950 -15.590 1.00 71.49 188 PRO A C 1
ATOM 1528 O O . PRO A 1 188 ? -1.477 -20.083 -16.338 1.00 72.66 188 PRO A O 1
ATOM 1532 N N . ALA A 1 189 ? -3.227 -18.858 -15.603 1.00 74.35 189 ALA A N 1
ATOM 1533 C CA . ALA A 1 189 ? -3.020 -17.809 -16.594 1.00 68.60 189 ALA A CA 1
ATOM 1534 C C . ALA A 1 189 ? -1.686 -17.112 -16.385 1.00 70.82 189 ALA A C 1
ATOM 1535 O O . ALA A 1 189 ? -0.870 -17.017 -17.312 1.00 71.03 189 ALA A O 1
ATOM 1537 N N . SER A 1 190 ? -1.451 -16.589 -15.178 1.00 71.92 190 SER A N 1
ATOM 1538 C CA . SER A 1 190 ? -0.165 -15.946 -14.925 1.00 73.71 190 SER A CA 1
ATOM 1539 C C . SER A 1 190 ? 0.975 -16.885 -15.288 1.00 69.27 190 SER A C 1
ATOM 1540 O O . SER A 1 190 ? 1.933 -16.483 -15.958 1.00 67.34 190 SER A O 1
ATOM 1543 N N . PHE A 1 191 ? 0.850 -18.164 -14.923 1.00 70.14 191 PHE A N 1
ATOM 1544 C CA . PHE A 1 191 ? 1.883 -19.134 -15.268 1.00 66.26 191 PHE A CA 1
ATOM 1545 C C . PHE A 1 191 ? 2.058 -19.245 -16.780 1.00 65.82 191 PHE A C 1
ATOM 1546 O O . PHE A 1 191 ? 3.160 -19.060 -17.308 1.00 66.50 191 PHE A O 1
ATOM 1554 N N . LEU A 1 192 ? 0.980 -19.574 -17.493 1.00 67.17 192 LEU A N 1
ATOM 1555 C CA . LEU A 1 192 ? 1.083 -19.793 -18.933 1.00 65.81 192 LEU A CA 1
ATOM 1556 C C . LEU A 1 192 ? 1.509 -18.530 -19.665 1.00 70.30 192 LEU A C 1
ATOM 1557 O O . LEU A 1 192 ? 2.201 -18.597 -20.695 1.00 68.34 192 LEU A O 1
ATOM 1562 N N . ASN A 1 193 ? 1.086 -17.369 -19.173 1.00 68.11 193 ASN A N 1
ATOM 1563 C CA . ASN A 1 193 ? 1.556 -16.140 -19.782 1.00 67.01 193 ASN A CA 1
ATOM 1564 C C . ASN A 1 193 ? 3.066 -16.037 -19.659 1.00 61.60 193 ASN A C 1
ATOM 1565 O O . ASN A 1 193 ? 3.758 -15.676 -20.618 1.00 61.54 193 ASN A O 1
ATOM 1570 N N . PHE A 1 194 ? 3.598 -16.394 -18.490 1.00 62.87 194 PHE A N 1
ATOM 1571 C CA . PHE A 1 194 ? 5.044 -16.431 -18.301 1.00 62.33 194 PHE A CA 1
ATOM 1572 C C . PHE A 1 194 ? 5.705 -17.468 -19.211 1.00 62.06 194 PHE A C 1
ATOM 1573 O O . PHE A 1 194 ? 6.676 -17.164 -19.915 1.00 61.90 194 PHE A O 1
ATOM 1581 N N . LEU A 1 195 ? 5.205 -18.707 -19.204 1.00 57.37 195 LEU A N 1
ATOM 1582 C CA . LEU A 1 195 ? 5.806 -19.731 -20.052 1.00 57.75 195 LEU A CA 1
ATOM 1583 C C . LEU A 1 195 ? 5.880 -19.267 -21.496 1.00 57.26 195 LEU A C 1
ATOM 1584 O O . LEU A 1 195 ? 6.912 -19.416 -22.163 1.00 55.15 195 LEU A O 1
ATOM 1589 N N . PHE A 1 196 ? 4.785 -18.682 -21.994 1.00 64.72 196 PHE A N 1
ATOM 1590 C CA . PHE A 1 196 ? 4.721 -18.340 -23.407 1.00 60.91 196 PHE A CA 1
ATOM 1591 C C . PHE A 1 196 ? 5.549 -17.117 -23.710 1.00 59.49 196 PHE A C 1
ATOM 1592 O O . PHE A 1 196 ? 6.084 -16.998 -24.821 1.00 60.91 196 PHE A O 1
ATOM 1600 N N . LYS A 1 197 ? 5.726 -16.239 -22.723 1.00 58.41 197 LYS A N 1
ATOM 1601 C CA . LYS A 1 197 ? 6.719 -15.183 -22.881 1.00 62.50 197 LYS A CA 1
ATOM 1602 C C . LYS A 1 197 ? 8.090 -15.796 -23.127 1.00 57.18 197 LYS A C 1
ATOM 1603 O O . LYS A 1 197 ? 8.760 -15.457 -24.107 1.00 59.12 197 LYS A O 1
ATOM 1609 N N . VAL A 1 198 ? 8.492 -16.765 -22.288 1.00 60.35 198 VAL A N 1
ATOM 1610 C CA . VAL A 1 198 ? 9.774 -17.442 -22.497 1.00 57.34 198 VAL A CA 1
ATOM 1611 C C . VAL A 1 198 ? 9.805 -18.089 -23.875 1.00 57.04 198 VAL A C 1
ATOM 1612 O O . VAL A 1 198 ? 10.779 -17.945 -24.624 1.00 57.04 198 VAL A O 1
ATOM 1616 N N . ARG A 1 199 ? 8.727 -18.793 -24.243 1.00 57.28 199 ARG A N 1
ATOM 1617 C CA . ARG A 1 199 ? 8.690 -19.449 -25.552 1.00 60.57 199 ARG A CA 1
ATOM 1618 C C . ARG A 1 199 ? 8.911 -18.453 -26.687 1.00 59.79 199 ARG A C 1
ATOM 1619 O O . ARG A 1 199 ? 9.680 -18.715 -27.620 1.00 59.57 199 ARG A O 1
ATOM 1627 N N . GLU A 1 200 ? 8.237 -17.299 -26.628 1.00 62.50 200 GLU A N 1
ATOM 1628 C CA . GLU A 1 200 ? 8.293 -16.346 -27.735 1.00 65.51 200 GLU A CA 1
ATOM 1629 C C . GLU A 1 200 ? 9.658 -15.692 -27.884 1.00 63.01 200 GLU A C 1
ATOM 1630 O O . GLU A 1 200 ? 10.003 -15.258 -28.984 1.00 63.94 200 GLU A O 1
ATOM 1636 N N . SER A 1 201 ? 10.444 -15.640 -26.812 1.00 63.66 201 SER A N 1
ATOM 1637 C CA . SER A 1 201 ? 11.768 -15.036 -26.843 1.00 61.36 201 SER A CA 1
ATOM 1638 C C . SER A 1 201 ? 12.760 -15.805 -27.705 1.00 64.86 201 SER A C 1
ATOM 1639 O O . SER A 1 201 ? 13.841 -15.286 -28.008 1.00 69.39 201 SER A O 1
ATOM 1642 N N . GLY A 1 202 ? 12.454 -17.045 -28.066 1.00 63.16 202 GLY A N 1
ATOM 1643 C CA . GLY A 1 202 ? 13.416 -17.855 -28.771 1.00 54.88 202 GLY A CA 1
ATOM 1644 C C . GLY A 1 202 ? 14.406 -18.584 -27.891 1.00 62.98 202 GLY A C 1
ATOM 1645 O O . GLY A 1 202 ? 15.182 -19.404 -28.409 1.00 64.43 202 GLY A O 1
ATOM 1646 N N . SER A 1 203 ? 14.405 -18.330 -26.575 1.00 61.03 203 SER A N 1
ATOM 1647 C CA . SER A 1 203 ? 15.365 -18.993 -25.693 1.00 60.92 203 SER A CA 1
ATOM 1648 C C . SER A 1 203 ? 15.206 -20.503 -25.706 1.00 60.61 203 SER A C 1
ATOM 1649 O O . SER A 1 203 ? 16.171 -21.223 -25.438 1.00 62.62 203 SER A O 1
ATOM 1652 N N . LEU A 1 204 ? 14.003 -21.002 -25.983 1.00 60.46 204 LEU A N 1
ATOM 1653 C CA . LEU A 1 204 ? 13.755 -22.435 -25.960 1.00 60.08 204 LEU A CA 1
ATOM 1654 C C . LEU A 1 204 ? 14.059 -23.116 -27.283 1.00 64.34 204 LEU A C 1
ATOM 1655 O O . LEU A 1 204 ? 13.826 -24.326 -27.403 1.00 64.93 204 LEU A O 1
ATOM 1660 N N . SER A 1 205 ? 14.585 -22.384 -28.261 1.00 63.51 205 SER A N 1
ATOM 1661 C CA . SER A 1 205 ? 14.798 -22.959 -29.574 1.00 63.87 205 SER A CA 1
ATOM 1662 C C . SER A 1 205 ? 15.994 -23.910 -29.577 1.00 65.86 205 SER A C 1
ATOM 1663 O O . SER A 1 205 ? 16.938 -23.737 -28.805 1.00 65.28 205 SER A O 1
ATOM 1666 N N . PRO A 1 206 ? 16.002 -24.896 -30.483 1.00 66.86 206 PRO A N 1
ATOM 1667 C CA . PRO A 1 206 ? 17.087 -25.890 -30.495 1.00 62.43 206 PRO A CA 1
ATOM 1668 C C . PRO A 1 206 ? 18.391 -25.397 -31.105 1.00 61.53 206 PRO A C 1
ATOM 1669 O O . PRO A 1 206 ? 19.423 -26.060 -30.918 1.00 71.43 206 PRO A O 1
ATOM 1673 N N . GLU A 1 207 ? 18.382 -24.274 -31.828 1.00 60.94 207 GLU A N 1
ATOM 1674 C CA . GLU A 1 207 ? 19.625 -23.620 -32.239 1.00 60.42 207 GLU A CA 1
ATOM 1675 C C . GLU A 1 207 ? 20.435 -23.127 -31.048 1.00 60.02 207 GLU A C 1
ATOM 1676 O O . GLU A 1 207 ? 21.620 -22.816 -31.202 1.00 62.43 207 GLU A O 1
ATOM 1682 N N . HIS A 1 208 ? 19.817 -23.020 -29.882 1.00 58.92 208 HIS A N 1
ATOM 1683 C CA . HIS A 1 208 ? 20.460 -22.603 -28.650 1.00 54.73 208 HIS A CA 1
ATOM 1684 C C . HIS A 1 208 ? 20.698 -23.798 -27.728 1.00 56.32 208 HIS A C 1
ATOM 1685 O O . HIS A 1 208 ? 20.101 -24.869 -27.887 1.00 60.16 208 HIS A O 1
ATOM 1692 N N . GLY A 1 209 ? 21.584 -23.605 -26.758 1.00 50.32 209 GLY A N 1
ATOM 1693 C CA . GLY A 1 209 ? 21.807 -24.605 -25.744 1.00 52.64 209 GLY A CA 1
ATOM 1694 C C . GLY A 1 209 ? 20.564 -24.682 -24.895 1.00 54.29 209 GLY A C 1
ATOM 1695 O O . GLY A 1 209 ? 19.643 -23.880 -25.056 1.00 53.95 209 GLY A O 1
ATOM 1696 N N . PRO A 1 210 ? 20.493 -25.640 -23.982 1.00 53.94 210 PRO A N 1
ATOM 1697 C CA . PRO A 1 210 ? 19.288 -25.749 -23.149 1.00 55.48 210 PRO A CA 1
ATOM 1698 C C . PRO A 1 210 ? 19.094 -24.483 -22.333 1.00 55.98 210 PRO A C 1
ATOM 1699 O O . PRO A 1 210 ? 20.054 -23.862 -21.867 1.00 54.51 210 PRO A O 1
ATOM 1703 N N . VAL A 1 211 ? 17.835 -24.104 -22.156 1.00 53.32 211 VAL A N 1
ATOM 1704 C CA . VAL A 1 211 ? 17.536 -23.052 -21.208 1.00 52.11 211 VAL A CA 1
ATOM 1705 C C . VAL A 1 211 ? 17.927 -23.534 -19.819 1.00 53.60 211 VAL A C 1
ATOM 1706 O O . VAL A 1 211 ? 17.772 -24.713 -19.488 1.00 54.85 211 VAL A O 1
ATOM 1710 N N . VAL A 1 212 ? 18.461 -22.624 -19.006 1.00 52.19 212 VAL A N 1
ATOM 1711 C CA . VAL A 1 212 ? 18.735 -22.886 -17.599 1.00 45.02 212 VAL A CA 1
ATOM 1712 C C . VAL A 1 212 ? 17.520 -22.471 -16.776 1.00 50.91 212 VAL A C 1
ATOM 1713 O O . VAL A 1 212 ? 17.017 -21.353 -16.921 1.00 52.86 212 VAL A O 1
ATOM 1717 N N . VAL A 1 213 ? 17.022 -23.374 -15.936 1.00 47.23 213 VAL A N 1
ATOM 1718 C CA . VAL A 1 213 ? 15.897 -23.101 -15.051 1.00 46.05 213 VAL A CA 1
ATOM 1719 C C . VAL A 1 213 ? 16.365 -23.354 -13.631 1.00 52.29 213 VAL A C 1
ATOM 1720 O O . VAL A 1 213 ? 16.995 -24.385 -13.362 1.00 55.91 213 VAL A O 1
ATOM 1724 N N . HIS A 1 214 ? 16.045 -22.438 -12.720 1.00 52.24 214 HIS A N 1
ATOM 1725 C CA . HIS A 1 214 ? 16.458 -22.608 -11.339 1.00 50.89 214 HIS A CA 1
ATOM 1726 C C . HIS A 1 214 ? 15.460 -21.939 -10.409 1.00 54.11 214 HIS A C 1
ATOM 1727 O O . HIS A 1 214 ? 14.726 -21.024 -10.788 1.00 55.30 214 HIS A O 1
ATOM 1734 N N . CYS A 1 215 ? 15.425 -22.442 -9.189 1.00 56.39 215 CYS A N 1
ATOM 1735 C CA . CYS A 1 215 ? 14.723 -21.824 -8.076 1.00 51.29 215 CYS A CA 1
ATOM 1736 C C . CYS A 1 215 ? 15.679 -21.930 -6.901 1.00 52.24 215 CYS A C 1
ATOM 1737 O O . CYS A 1 215 ? 16.886 -21.720 -7.071 1.00 58.93 215 CYS A O 1
ATOM 1740 N N . SER A 1 216 ? 15.187 -22.295 -5.721 1.00 53.49 216 SER A N 1
ATOM 1741 C CA . SER A 1 216 ? 16.088 -22.467 -4.582 1.00 58.91 216 SER A CA 1
ATOM 1742 C C . SER A 1 216 ? 16.945 -23.720 -4.743 1.00 58.24 216 SER A C 1
ATOM 1743 O O . SER A 1 216 ? 18.1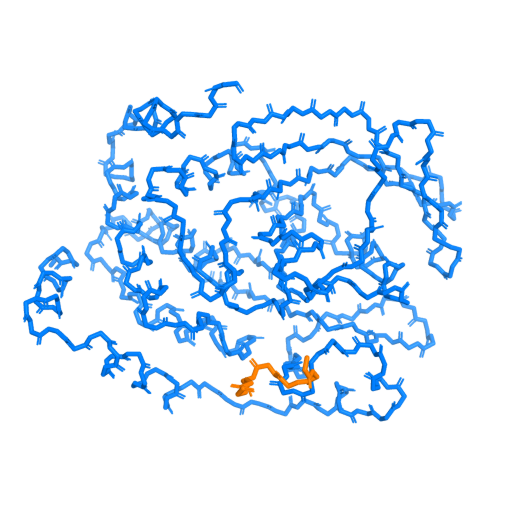78 -23.647 -4.790 1.00 52.95 216 SER A O 1
ATOM 1746 N N . ALA A 1 217 ? 16.304 -24.887 -4.847 1.00 57.95 217 ALA A N 1
ATOM 1747 C CA . ALA A 1 217 ? 17.023 -26.146 -4.976 1.00 60.02 217 ALA A CA 1
ATOM 1748 C C . ALA A 1 217 ? 17.074 -26.690 -6.404 1.00 60.09 217 ALA A C 1
ATOM 1749 O O . ALA A 1 217 ? 17.823 -27.642 -6.666 1.00 61.98 217 ALA A O 1
ATOM 1751 N N . GLY A 1 218 ? 16.300 -26.136 -7.331 1.00 57.35 218 GLY A N 1
ATOM 1752 C CA . GLY A 1 218 ? 16.329 -26.655 -8.681 1.00 57.81 218 GLY A CA 1
ATOM 1753 C C . GLY A 1 218 ? 15.513 -27.911 -8.899 1.00 56.21 218 GLY A C 1
ATOM 1754 O O . GLY A 1 218 ? 15.866 -28.725 -9.754 1.00 54.01 218 GLY A O 1
ATOM 1755 N N . ILE A 1 219 ? 14.417 -28.091 -8.166 1.00 55.98 219 ILE A N 1
ATOM 1756 C CA . ILE A 1 219 ? 13.638 -29.316 -8.320 1.00 62.88 219 ILE A CA 1
ATOM 1757 C C . ILE A 1 219 ? 12.134 -29.049 -8.217 1.00 63.34 219 ILE A C 1
ATOM 1758 O O . ILE A 1 219 ? 11.347 -29.612 -8.985 1.00 59.61 219 ILE A O 1
ATOM 1763 N N . GLY A 1 220 ? 11.717 -28.178 -7.296 1.00 65.11 220 GLY A N 1
ATOM 1764 C CA . GLY A 1 220 ? 10.293 -28.007 -7.013 1.00 62.75 220 GLY A CA 1
ATOM 1765 C C . GLY A 1 220 ? 9.534 -27.079 -7.942 1.00 62.10 220 GLY A C 1
ATOM 1766 O O . GLY A 1 220 ? 8.708 -27.532 -8.735 1.00 65.57 220 GLY A O 1
ATOM 1767 N N . ARG A 1 221 ? 9.786 -25.770 -7.855 1.00 64.14 221 ARG A N 1
ATOM 1768 C CA . ARG A 1 221 ? 9.203 -24.859 -8.836 1.00 61.28 221 ARG A CA 1
ATOM 1769 C C . ARG A 1 221 ? 9.806 -25.083 -10.221 1.00 59.07 221 ARG A C 1
ATOM 1770 O O . ARG A 1 221 ? 9.080 -25.098 -11.222 1.00 58.79 221 ARG A O 1
ATOM 1778 N N . SER A 1 222 ? 11.132 -25.253 -10.307 1.00 57.43 222 SER A N 1
ATOM 1779 C CA . SER A 1 222 ? 11.734 -25.545 -11.601 1.00 55.47 222 SER A CA 1
ATOM 1780 C C . SER A 1 222 ? 11.104 -26.792 -12.210 1.00 58.07 222 SER A C 1
ATOM 1781 O O . SER A 1 222 ? 10.918 -26.878 -13.432 1.00 56.35 222 SER A O 1
ATOM 1784 N N . GLY A 1 223 ? 10.765 -27.770 -11.368 1.00 60.42 223 GLY A N 1
ATOM 1785 C CA . GLY A 1 223 ? 10.141 -28.981 -11.873 1.00 58.13 223 GLY A CA 1
ATOM 1786 C C . GLY A 1 223 ? 8.813 -28.692 -12.534 1.00 60.09 223 GLY A C 1
ATOM 1787 O O . GLY 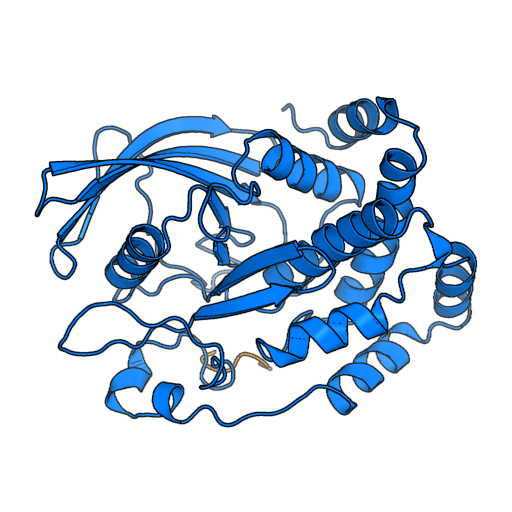A 1 223 ? 8.569 -29.094 -13.677 1.00 58.25 223 GLY A O 1
ATOM 1788 N N . THR A 1 224 ? 7.948 -27.960 -11.827 1.00 60.04 224 THR A N 1
ATOM 1789 C CA . THR A 1 224 ? 6.630 -27.621 -12.346 1.00 60.42 224 THR A CA 1
ATOM 1790 C C . THR A 1 224 ? 6.726 -26.920 -13.691 1.00 61.60 224 THR A C 1
ATOM 1791 O O . THR A 1 224 ? 5.910 -27.159 -14.591 1.00 61.24 224 THR A O 1
ATOM 1795 N N . PHE A 1 225 ? 7.718 -26.051 -13.847 1.00 58.74 225 PHE A N 1
ATOM 1796 C CA . PHE A 1 225 ? 7.847 -25.295 -15.084 1.00 55.87 225 PHE A CA 1
ATOM 1797 C C . PHE A 1 225 ? 8.149 -26.226 -16.247 1.00 59.03 225 PHE A C 1
ATOM 1798 O O . PHE A 1 225 ? 7.487 -26.177 -17.292 1.00 57.89 225 PHE A O 1
ATOM 1806 N N . CYS A 1 226 ? 9.131 -27.112 -16.070 1.00 60.09 226 CYS A N 1
ATOM 1807 C CA . CYS A 1 226 ? 9.550 -27.966 -17.172 1.00 59.36 226 CYS A CA 1
ATOM 1808 C C . CYS A 1 226 ? 8.515 -29.037 -17.483 1.00 56.39 226 CYS A C 1
ATOM 1809 O O . CYS A 1 226 ? 8.304 -29.373 -18.653 1.00 60.63 226 CYS A O 1
ATOM 1812 N N . LEU A 1 227 ? 7.857 -29.588 -16.466 1.00 54.12 227 LEU A N 1
ATOM 1813 C CA . LEU A 1 227 ? 6.787 -30.543 -16.747 1.00 58.92 227 LEU A CA 1
ATOM 1814 C C . LEU A 1 227 ? 5.725 -29.938 -17.675 1.00 59.23 227 LEU A C 1
ATOM 1815 O O . LEU A 1 227 ? 5.391 -30.514 -18.719 1.00 59.18 227 LEU A O 1
ATOM 1820 N N . ALA A 1 228 ? 5.201 -28.762 -17.319 1.00 56.47 228 ALA A N 1
ATOM 1821 C CA . ALA A 1 228 ? 4.173 -28.109 -18.129 1.00 54.55 228 ALA A CA 1
ATOM 1822 C C . ALA A 1 228 ? 4.640 -27.862 -19.564 1.00 55.54 228 ALA A C 1
ATOM 1823 O O . ALA A 1 228 ? 3.947 -28.208 -20.522 1.00 60.09 228 ALA A O 1
ATOM 1825 N N . ASP A 1 229 ? 5.802 -27.240 -19.737 1.00 56.32 229 ASP A N 1
ATOM 1826 C CA . ASP A 1 229 ? 6.298 -27.000 -21.088 1.00 56.43 229 ASP A CA 1
ATOM 1827 C C . ASP A 1 229 ? 6.421 -28.298 -21.876 1.00 59.02 229 ASP A C 1
ATOM 1828 O O . ASP A 1 229 ? 6.041 -28.360 -23.050 1.00 61.88 229 ASP A O 1
ATOM 1833 N N . THR A 1 230 ? 6.975 -29.339 -21.250 1.00 57.37 230 THR A N 1
ATOM 1834 C CA . THR A 1 230 ? 7.184 -30.612 -21.931 1.00 60.45 230 THR A CA 1
ATOM 1835 C C . THR A 1 230 ? 5.865 -31.289 -22.311 1.00 62.01 230 THR A C 1
ATOM 1836 O O . THR A 1 230 ? 5.749 -31.830 -23.414 1.00 60.15 230 THR A O 1
ATOM 1840 N N . CYS A 1 231 ? 4.881 -31.315 -21.402 1.00 56.27 231 CYS A N 1
ATOM 1841 C CA . CYS A 1 231 ? 3.579 -31.895 -21.733 1.00 59.91 231 CYS A CA 1
ATOM 1842 C C . CYS A 1 231 ? 2.916 -31.139 -22.882 1.00 69.99 231 CYS A C 1
ATOM 1843 O O . CYS A 1 231 ? 2.357 -31.751 -23.803 1.00 70.70 231 CYS A O 1
ATOM 1846 N N . LEU A 1 232 ? 2.945 -29.801 -22.837 1.00 65.07 232 LEU A N 1
ATOM 1847 C CA . LEU A 1 232 ? 2.396 -29.026 -23.944 1.00 65.03 232 LEU A CA 1
ATOM 1848 C C . LEU A 1 232 ? 3.122 -29.345 -25.240 1.00 66.47 232 LEU A C 1
ATOM 1849 O O . LEU A 1 232 ? 2.503 -29.396 -26.307 1.00 69.08 232 LEU A O 1
ATOM 1854 N N . LEU A 1 233 ? 4.435 -29.573 -25.171 1.00 61.82 233 LEU A N 1
ATOM 1855 C CA . LEU A 1 233 ? 5.172 -29.921 -26.384 1.00 67.23 233 LEU A CA 1
ATOM 1856 C C . LEU A 1 233 ? 4.674 -31.238 -26.964 1.00 67.84 233 LEU A C 1
ATOM 1857 O O . LEU A 1 233 ? 4.435 -31.346 -28.171 1.00 69.10 233 LEU A O 1
ATOM 1862 N N . LEU A 1 234 ? 4.515 -32.253 -26.112 1.00 67.16 234 LEU A N 1
ATOM 1863 C CA . LEU A 1 234 ? 4.125 -33.580 -26.584 1.00 71.76 234 LEU A CA 1
ATOM 1864 C C . LEU A 1 234 ? 2.727 -33.565 -27.188 1.00 75.21 234 LEU A C 1
ATOM 1865 O O . LEU A 1 234 ? 2.508 -34.116 -28.272 1.00 80.64 234 LEU A O 1
ATOM 1870 N N . MET A 1 235 ? 1.763 -32.937 -26.503 1.00 74.79 235 MET A N 1
ATOM 1871 C CA . MET A 1 235 ? 0.420 -32.815 -27.066 1.00 77.92 235 MET A CA 1
ATOM 1872 C C . MET A 1 235 ? 0.476 -32.294 -28.491 1.00 77.86 235 MET A C 1
ATOM 1873 O O . MET A 1 235 ? -0.285 -32.738 -29.360 1.00 80.41 235 MET A O 1
ATOM 1878 N N . ASP A 1 236 ? 1.389 -31.363 -28.750 1.00 75.89 236 ASP A N 1
ATOM 1879 C CA . ASP A 1 236 ? 1.537 -30.799 -30.082 1.00 76.70 236 ASP A CA 1
ATOM 1880 C C . ASP A 1 236 ? 2.243 -31.779 -31.015 1.00 78.73 236 ASP A C 1
ATOM 1881 O O . ASP A 1 236 ? 1.796 -32.003 -32.144 1.00 85.00 236 ASP A O 1
ATOM 1886 N N . LYS A 1 237 ? 3.342 -32.387 -30.558 1.00 77.59 237 LYS A N 1
ATOM 1887 C CA . LYS A 1 237 ? 4.088 -33.299 -31.422 1.00 78.68 237 LYS A CA 1
ATOM 1888 C C . LYS A 1 237 ? 3.286 -34.566 -31.709 1.00 82.87 237 LYS A C 1
ATOM 1889 O O . LYS A 1 237 ? 3.191 -35.004 -32.860 1.00 87.97 237 LYS A O 1
ATOM 1891 N N . ARG A 1 238 ? 2.674 -35.155 -30.679 1.00 81.87 238 ARG A N 1
ATOM 1892 C CA . ARG A 1 238 ? 1.847 -36.342 -30.891 1.00 82.99 238 ARG A CA 1
ATOM 1893 C C . ARG A 1 238 ? 0.593 -36.040 -31.709 1.00 88.33 238 ARG A C 1
ATOM 1894 O O . ARG A 1 238 ? 0.056 -36.944 -32.361 1.00 95.30 238 ARG A O 1
ATOM 1902 N N . LYS A 1 239 ? 0.107 -34.796 -31.683 1.00 85.05 239 LYS A N 1
ATOM 1903 C CA . LYS A 1 239 ? -1.126 -34.343 -32.351 1.00 89.62 239 LYS A CA 1
ATOM 1904 C C . LYS A 1 239 ? -2.398 -34.712 -31.588 1.00 96.13 239 LYS A C 1
ATOM 1905 O O . LYS A 1 239 ? -3.502 -34.532 -32.141 1.00 99.81 239 LYS A O 1
ATOM 1907 N N . ASP A 1 240 ? -2.307 -35.213 -30.338 1.00 96.87 240 ASP A N 1
ATOM 1908 C CA . ASP A 1 240 ? -3.512 -35.458 -29.539 1.00 100.75 240 ASP A CA 1
ATOM 1909 C C . ASP A 1 240 ? -3.351 -35.038 -28.077 1.00 101.58 240 ASP A C 1
ATOM 1910 O O . ASP A 1 240 ? -2.443 -35.524 -27.384 1.00 98.27 240 ASP A O 1
ATOM 1915 N N . PRO A 1 241 ? -4.237 -34.168 -27.567 1.00 101.74 241 PRO A N 1
ATOM 1916 C CA . PRO A 1 241 ? -4.186 -33.807 -26.134 1.00 102.18 241 PRO A CA 1
ATOM 1917 C C . PRO A 1 241 ? -4.418 -34.972 -25.171 1.00 105.21 241 PRO A C 1
ATOM 1918 O O . PRO A 1 241 ? -3.874 -34.952 -24.057 1.00 105.48 241 PRO A O 1
ATOM 1922 N N . SER A 1 242 ? -5.216 -35.979 -25.551 1.00 104.10 242 SER A N 1
ATOM 1923 C CA . SER A 1 242 ? -5.428 -37.130 -24.675 1.00 101.81 242 SER A CA 1
ATOM 1924 C C . SER A 1 242 ? -4.170 -37.975 -24.515 1.00 99.44 242 SER A C 1
ATOM 1925 O O . SER A 1 242 ? -4.092 -38.785 -23.583 1.00 97.79 242 SER A O 1
ATOM 1928 N N . SER A 1 243 ? -3.179 -37.783 -25.387 1.00 97.33 243 SER A N 1
ATOM 1929 C CA . SER A 1 243 ? -2.033 -38.683 -25.436 1.00 97.16 243 SER A CA 1
ATOM 1930 C C . SER A 1 243 ? -1.212 -38.638 -24.149 1.00 94.44 243 SER A C 1
ATOM 1931 O O . SER A 1 243 ? -0.741 -39.676 -23.670 1.00 93.80 243 SER A O 1
ATOM 1934 N N . VAL A 1 244 ? -1.034 -37.453 -23.572 1.00 95.15 244 VAL A N 1
ATOM 1935 C CA . VAL A 1 244 ? 0.019 -37.242 -22.581 1.00 90.37 244 VAL A CA 1
ATOM 1936 C C . VAL A 1 244 ? -0.437 -37.729 -21.214 1.00 81.62 244 VAL A C 1
ATOM 1937 O O . VAL A 1 244 ? -1.503 -37.341 -20.720 1.00 84.31 244 VAL A O 1
ATOM 1941 N N . ASP A 1 245 ? 0.389 -38.563 -20.592 1.00 76.44 245 ASP A N 1
ATOM 1942 C CA . ASP A 1 245 ? 0.198 -38.984 -19.206 1.00 78.79 245 ASP A CA 1
ATOM 1943 C C . ASP A 1 245 ? 1.181 -38.209 -18.332 1.00 78.42 245 ASP A C 1
ATOM 1944 O O . ASP A 1 245 ? 2.374 -38.535 -18.276 1.00 77.17 245 ASP A O 1
ATOM 1949 N N . ILE A 1 246 ? 0.677 -37.186 -17.639 1.00 76.21 246 ILE A N 1
ATOM 1950 C CA . ILE A 1 246 ? 1.558 -36.325 -16.855 1.00 77.09 246 ILE A CA 1
ATOM 1951 C C . ILE A 1 246 ? 2.434 -37.156 -15.924 1.00 74.02 246 ILE A C 1
ATOM 1952 O O . ILE A 1 246 ? 3.647 -36.933 -15.829 1.00 69.99 246 ILE A O 1
ATOM 1957 N N . LYS A 1 247 ? 1.839 -38.133 -15.228 1.00 73.27 247 LYS A N 1
ATOM 1958 C CA . LYS A 1 247 ? 2.635 -38.941 -14.310 1.00 71.24 247 LYS A CA 1
ATOM 1959 C C . LYS A 1 247 ? 3.749 -39.657 -15.056 1.00 68.55 247 LYS A C 1
ATOM 1960 O O . LYS A 1 247 ? 4.872 -39.763 -14.555 1.00 69.62 247 LYS A O 1
ATOM 1962 N N . LYS A 1 248 ? 3.472 -40.133 -16.270 1.00 68.99 248 LYS A N 1
ATOM 1963 C CA . LYS A 1 248 ? 4.518 -40.813 -17.023 1.00 70.38 248 LYS A CA 1
ATOM 1964 C C . LYS A 1 248 ? 5.583 -39.827 -17.477 1.00 71.07 248 LYS A C 1
ATOM 1965 O O . LYS A 1 248 ? 6.767 -40.179 -17.572 1.00 73.27 248 LYS A O 1
ATOM 1967 N N . VAL A 1 249 ? 5.189 -38.586 -17.744 1.00 69.77 249 VAL A N 1
ATOM 1968 C CA . VAL A 1 249 ? 6.160 -37.584 -18.160 1.00 66.97 249 VAL A CA 1
ATOM 1969 C C . VAL A 1 249 ? 7.014 -37.147 -16.970 1.00 64.96 249 VAL A C 1
ATOM 1970 O O . VAL A 1 249 ? 8.240 -36.982 -17.082 1.00 58.28 249 VAL A O 1
ATOM 1974 N N . LEU A 1 250 ? 6.385 -36.941 -15.815 1.00 58.85 250 LEU A N 1
ATOM 1975 C CA . LEU A 1 250 ? 7.153 -36.537 -14.650 1.00 60.64 250 LEU A CA 1
ATOM 1976 C C . LEU A 1 250 ? 8.159 -37.606 -14.271 1.00 60.40 250 LEU A C 1
ATOM 1977 O O . LEU A 1 250 ? 9.300 -37.298 -13.911 1.00 62.69 250 LEU A O 1
ATOM 1982 N N . LEU A 1 251 ? 7.765 -38.876 -14.373 1.00 64.93 251 LEU A N 1
ATOM 1983 C CA . LEU A 1 251 ? 8.691 -39.954 -14.059 1.00 61.59 251 LEU A CA 1
ATOM 1984 C C . LEU A 1 251 ? 9.842 -39.983 -15.050 1.00 60.59 251 LEU A C 1
ATOM 1985 O O . LEU A 1 251 ? 10.978 -40.297 -14.678 1.00 60.98 251 LEU A O 1
ATOM 1990 N N . GLU A 1 252 ? 9.577 -39.662 -16.316 1.00 57.83 252 GLU A N 1
ATOM 1991 C CA . GLU A 1 252 ? 10.675 -39.565 -17.273 1.00 59.13 252 GLU A CA 1
ATOM 1992 C C . GLU A 1 252 ? 11.663 -38.473 -16.863 1.00 60.21 252 GLU A C 1
ATOM 1993 O O . GLU A 1 252 ? 12.888 -38.668 -16.917 1.00 57.12 252 GLU A O 1
ATOM 1999 N N . MET A 1 253 ? 11.156 -37.307 -16.463 1.00 60.56 253 MET A N 1
ATOM 2000 C CA . MET A 1 253 ? 12.063 -36.235 -16.065 1.00 58.75 253 MET A CA 1
ATOM 2001 C C . MET A 1 253 ? 12.870 -36.653 -14.852 1.00 56.59 253 MET A C 1
ATOM 2002 O O . MET A 1 253 ? 14.067 -36.360 -14.755 1.00 57.94 253 MET A O 1
ATOM 2007 N N . ARG A 1 254 ? 12.242 -37.380 -13.934 1.00 57.59 254 ARG A N 1
ATOM 2008 C CA . ARG A 1 254 ? 12.933 -37.737 -12.710 1.00 53.06 254 ARG A CA 1
ATOM 2009 C C . ARG A 1 254 ? 14.040 -38.749 -12.939 1.00 56.68 254 ARG A C 1
ATOM 2010 O O . ARG A 1 254 ? 14.765 -39.073 -11.991 1.00 60.97 254 ARG A O 1
ATOM 2018 N N . LYS A 1 255 ? 14.190 -39.265 -14.159 1.00 54.78 255 LYS A N 1
ATOM 2019 C CA . LYS A 1 255 ? 15.377 -40.053 -14.459 1.00 56.14 255 LYS A CA 1
ATOM 2020 C C . LYS A 1 255 ? 16.614 -39.172 -14.527 1.00 56.97 255 LYS A C 1
ATOM 2021 O O . LYS A 1 255 ? 17.742 -39.684 -14.487 1.00 55.64 255 LYS A O 1
ATOM 2027 N N . PHE A 1 256 ? 16.422 -37.857 -14.651 1.00 54.75 256 PHE A N 1
ATOM 2028 C CA . PHE A 1 256 ? 17.516 -36.937 -14.925 1.00 57.17 256 PHE A CA 1
ATOM 2029 C C . PHE A 1 256 ? 17.889 -36.061 -13.743 1.00 51.59 256 PHE A C 1
ATOM 2030 O O . PHE A 1 256 ? 19.043 -35.648 -13.642 1.00 50.96 256 PHE A O 1
ATOM 2038 N N . ARG A 1 257 ? 16.957 -35.803 -12.838 1.00 48.51 257 ARG A N 1
ATOM 2039 C CA . ARG A 1 257 ? 17.246 -35.072 -11.617 1.00 55.03 257 ARG A CA 1
ATOM 2040 C C . ARG A 1 257 ? 16.214 -35.501 -10.590 1.00 54.48 257 ARG A C 1
ATOM 2041 O O . ARG A 1 257 ? 15.036 -35.623 -10.921 1.00 48.15 257 ARG A O 1
ATOM 2049 N N . MET A 1 258 ? 16.664 -35.729 -9.356 1.00 53.75 258 MET A N 1
ATOM 2050 C CA . MET A 1 258 ? 15.772 -36.171 -8.291 1.00 55.85 258 MET A CA 1
ATOM 2051 C C . MET A 1 258 ? 14.793 -35.077 -7.883 1.00 56.71 258 MET A C 1
ATOM 2052 O O . MET A 1 258 ? 15.081 -33.887 -7.989 1.00 58.11 258 MET A O 1
ATOM 2057 N N . GLY A 1 259 ? 13.636 -35.490 -7.374 1.00 60.16 259 GLY A N 1
ATOM 2058 C CA . GLY A 1 259 ? 12.788 -34.606 -6.599 1.00 52.03 259 GLY A CA 1
ATOM 2059 C C . GLY A 1 259 ? 11.921 -33.640 -7.373 1.00 56.38 259 GLY A C 1
ATOM 2060 O O . GLY A 1 259 ? 11.201 -32.852 -6.747 1.00 57.72 259 GLY A O 1
ATOM 2061 N N . LEU A 1 260 ? 11.945 -33.665 -8.701 1.00 57.39 260 LEU A N 1
ATOM 2062 C CA . LEU A 1 260 ? 11.145 -32.713 -9.462 1.00 55.24 260 LEU A CA 1
ATOM 2063 C C . LEU A 1 260 ? 9.692 -32.735 -9.014 1.00 56.35 260 LEU A C 1
ATOM 2064 O O . LEU A 1 260 ? 9.060 -33.795 -8.950 1.00 61.44 260 LEU A O 1
ATOM 2069 N N . ILE A 1 261 ? 9.173 -31.543 -8.710 1.00 60.23 261 ILE A N 1
ATOM 2070 C CA . ILE A 1 261 ? 7.835 -31.310 -8.170 1.00 61.37 261 ILE A CA 1
ATOM 2071 C C . ILE A 1 261 ? 7.838 -31.681 -6.696 1.00 62.50 261 ILE A C 1
ATOM 2072 O O . ILE A 1 261 ? 8.034 -32.851 -6.344 1.00 65.57 261 ILE A O 1
ATOM 2077 N N . ALA A 1 262 ? 7.600 -30.694 -5.826 1.00 62.81 262 ALA A N 1
ATOM 2078 C CA . ALA A 1 262 ? 7.869 -30.843 -4.402 1.00 65.76 262 ALA A CA 1
ATOM 2079 C C . ALA A 1 262 ? 6.633 -31.022 -3.533 1.00 68.71 262 ALA A C 1
ATOM 2080 O O . ALA A 1 262 ? 6.763 -31.529 -2.416 1.00 73.41 262 ALA A O 1
ATOM 2082 N N . THR A 1 263 ? 5.456 -30.612 -3.987 1.00 65.61 263 THR A N 1
ATOM 2083 C CA . THR A 1 263 ? 4.249 -30.774 -3.202 1.00 67.21 263 THR A CA 1
ATOM 2084 C C . THR A 1 263 ? 3.184 -31.450 -4.050 1.00 73.09 263 THR A C 1
ATOM 2085 O O . THR A 1 263 ? 3.251 -31.472 -5.283 1.00 73.28 263 THR A O 1
ATOM 2089 N N . ALA A 1 264 ? 2.192 -32.013 -3.364 1.00 74.75 264 ALA A N 1
ATOM 2090 C CA . ALA A 1 264 ? 1.034 -32.532 -4.073 1.00 74.05 264 ALA A CA 1
ATOM 2091 C C . ALA A 1 264 ? 0.266 -31.416 -4.774 1.00 73.79 264 ALA A C 1
ATOM 2092 O O . ALA A 1 264 ? -0.323 -31.645 -5.838 1.00 74.10 264 ALA A O 1
ATOM 2094 N N . ASP A 1 265 ? 0.270 -30.199 -4.213 1.00 70.60 265 ASP A N 1
ATOM 2095 C CA . ASP A 1 265 ? -0.463 -29.115 -4.858 1.00 69.98 265 ASP A CA 1
ATOM 2096 C C . ASP A 1 265 ? 0.266 -28.596 -6.092 1.00 72.16 265 ASP A C 1
ATOM 2097 O O . ASP A 1 265 ? -0.370 -28.071 -7.015 1.00 73.17 265 ASP A O 1
ATOM 2102 N N . GLN A 1 266 ? 1.592 -28.731 -6.138 1.00 70.88 266 GLN A N 1
ATOM 2103 C CA . GLN A 1 266 ? 2.300 -28.384 -7.366 1.00 72.94 266 GLN A CA 1
ATOM 2104 C C . GLN A 1 266 ? 1.963 -29.363 -8.483 1.00 71.93 266 GLN A C 1
ATOM 2105 O O . GLN A 1 266 ? 1.792 -28.962 -9.642 1.00 69.34 266 GLN A O 1
ATOM 2111 N N . LEU A 1 267 ? 1.859 -30.653 -8.150 1.00 74.68 267 LEU A N 1
ATOM 2112 C CA . LEU A 1 267 ? 1.375 -31.631 -9.121 1.00 74.46 267 LEU A CA 1
ATOM 2113 C C . LEU A 1 267 ? -0.014 -31.261 -9.639 1.00 74.77 267 LEU A C 1
ATOM 2114 O O . LEU A 1 267 ? -0.267 -31.311 -10.849 1.00 76.87 267 LEU A O 1
ATOM 2119 N N . ARG A 1 268 ? -0.924 -30.872 -8.745 1.00 73.23 268 ARG A N 1
ATOM 2120 C CA . ARG A 1 268 ? -2.255 -30.478 -9.198 1.00 78.06 268 ARG A CA 1
ATOM 2121 C C . ARG A 1 268 ? -2.190 -29.268 -10.115 1.00 74.98 268 ARG A C 1
ATOM 2122 O O . ARG A 1 268 ? -2.890 -29.210 -11.134 1.00 76.28 268 ARG A O 1
ATOM 2130 N N . PHE A 1 269 ? -1.370 -28.280 -9.766 1.00 73.84 269 PHE A N 1
ATOM 2131 C CA . PHE A 1 269 ? -1.276 -27.118 -10.634 1.00 73.69 269 PHE A CA 1
ATOM 2132 C C . PHE A 1 269 ? -0.779 -27.508 -12.015 1.00 72.11 269 PHE A C 1
ATOM 2133 O O . PHE A 1 269 ? -1.172 -26.892 -13.016 1.00 69.80 269 PHE A O 1
ATOM 2141 N N . SER A 1 270 ? 0.072 -28.534 -12.082 1.00 69.22 270 SER A N 1
ATOM 2142 C CA . SER A 1 270 ? 0.618 -28.979 -13.355 1.00 68.46 270 SER A CA 1
ATOM 2143 C C . SER A 1 270 ? -0.468 -29.531 -14.262 1.00 72.05 270 SER A C 1
ATOM 2144 O O . SER A 1 270 ? -0.528 -29.180 -15.447 1.00 72.16 270 SER A O 1
ATOM 2147 N N . TYR A 1 271 ? -1.323 -30.416 -13.733 1.00 72.29 271 TYR A N 1
ATOM 2148 C CA . TYR A 1 271 ? -2.512 -30.816 -14.480 1.00 73.06 271 TYR A CA 1
ATOM 2149 C C . TYR A 1 271 ? -3.299 -29.583 -14.895 1.00 75.01 271 TYR A C 1
ATOM 2150 O O . TYR A 1 271 ? -3.614 -29.391 -16.077 1.00 75.95 271 TYR A O 1
ATOM 2159 N N . LEU A 1 272 ? -3.596 -28.715 -13.928 1.00 68.64 272 LEU A N 1
ATOM 2160 C CA . LEU A 1 272 ? -4.412 -27.547 -14.211 1.00 70.00 272 LEU A CA 1
ATOM 2161 C C . LEU A 1 272 ? -3.834 -26.735 -15.359 1.00 73.17 272 LEU A C 1
ATOM 2162 O O . LEU A 1 272 ? -4.562 -26.321 -16.268 1.00 74.70 272 LEU A O 1
ATOM 2167 N N . ALA A 1 273 ? -2.514 -26.523 -15.343 1.00 76.04 273 ALA A N 1
ATOM 2168 C CA . ALA A 1 273 ? -1.864 -25.670 -16.331 1.00 69.04 273 ALA A CA 1
ATOM 2169 C C . ALA A 1 273 ? -1.797 -26.341 -17.696 1.00 71.46 273 ALA A C 1
ATOM 2170 O O . ALA A 1 273 ? -1.933 -25.672 -18.727 1.00 74.72 273 ALA A O 1
ATOM 2172 N N . VAL A 1 274 ? -1.547 -27.654 -17.729 1.00 72.49 274 VAL A N 1
ATOM 2173 C CA . VAL A 1 274 ? -1.538 -28.364 -19.005 1.00 74.76 274 VAL A CA 1
ATOM 2174 C C . VAL A 1 274 ? -2.945 -28.446 -19.580 1.00 75.83 274 VAL A C 1
ATOM 2175 O O . VAL A 1 274 ? -3.130 -28.395 -20.803 1.00 74.81 274 VAL A O 1
ATOM 2179 N N . ILE A 1 275 ? -3.955 -28.569 -18.719 1.00 71.92 275 ILE A N 1
ATOM 2180 C CA . ILE A 1 275 ? -5.334 -28.568 -19.195 1.00 74.55 275 ILE A CA 1
ATOM 2181 C C . ILE A 1 275 ? -5.681 -27.220 -19.819 1.00 72.70 275 ILE A C 1
ATOM 2182 O O . ILE A 1 275 ? -6.236 -27.150 -20.920 1.00 72.72 275 ILE A O 1
ATOM 2187 N N . GLU A 1 276 ? -5.337 -26.127 -19.136 1.00 74.49 276 GLU A N 1
ATOM 2188 C CA . GLU A 1 276 ? -5.587 -24.809 -19.708 1.00 73.63 276 GLU A CA 1
ATOM 2189 C C . GLU A 1 276 ? -4.781 -24.596 -20.986 1.00 76.75 276 GLU A C 1
ATOM 2190 O O . GLU A 1 276 ? -5.320 -24.146 -22.002 1.00 78.05 276 GLU A O 1
ATOM 2196 N N . GLY A 1 277 ? -3.482 -24.914 -20.959 1.00 71.82 277 GLY A N 1
ATOM 2197 C CA . GLY A 1 277 ? -2.650 -24.654 -22.124 1.00 69.34 277 GLY A CA 1
ATOM 2198 C C . GLY A 1 277 ? -3.074 -25.427 -23.359 1.00 71.05 277 GLY A C 1
ATOM 2199 O O . GLY A 1 277 ? -2.817 -25.000 -24.490 1.00 69.04 277 GLY A O 1
ATOM 2200 N N . ALA A 1 278 ? -3.722 -26.573 -23.164 1.00 74.96 278 ALA A N 1
ATOM 2201 C CA . ALA A 1 278 ? -4.204 -27.352 -24.300 1.00 76.22 278 ALA A CA 1
ATOM 2202 C C . ALA A 1 278 ? -5.139 -26.545 -25.196 1.00 77.07 278 ALA A C 1
ATOM 2203 O O . ALA A 1 278 ? -5.173 -26.775 -26.411 1.00 77.03 278 ALA A O 1
ATOM 2205 N N . LYS A 1 279 ? -5.923 -25.622 -24.621 1.00 73.55 279 LYS A N 1
ATOM 2206 C CA . LYS A 1 279 ? -6.740 -24.735 -25.440 1.00 73.54 279 LYS A CA 1
ATOM 2207 C C . LYS A 1 279 ? -5.915 -24.147 -26.577 1.00 80.06 279 LYS A C 1
ATOM 2208 O O . LYS A 1 279 ? -6.342 -24.141 -27.738 1.00 83.09 279 LYS A O 1
ATOM 2214 N N . PHE A 1 280 ? -4.718 -23.647 -26.258 1.00 77.51 280 PHE A N 1
ATOM 2215 C CA . PHE A 1 280 ? -3.861 -23.079 -27.291 1.00 74.89 280 PHE A CA 1
ATOM 2216 C C . PHE A 1 280 ? -3.433 -24.139 -28.298 1.00 76.26 280 PHE A C 1
ATOM 2217 O O . PHE A 1 280 ? -3.447 -23.896 -29.513 1.00 74.68 280 PHE A O 1
ATOM 2225 N N . ILE A 1 281 ? -3.025 -25.314 -27.810 1.00 74.57 281 ILE A N 1
ATOM 2226 C CA . ILE A 1 281 ? -2.507 -26.343 -28.708 1.00 79.50 281 ILE A CA 1
ATOM 2227 C C . ILE A 1 281 ? -3.604 -26.852 -29.634 1.00 81.45 281 ILE A C 1
ATOM 2228 O O . ILE A 1 281 ? -3.336 -27.205 -30.789 1.00 78.59 281 ILE A O 1
ATOM 2233 N N . MET A 1 282 ? -4.846 -26.920 -29.141 1.00 81.89 282 MET A N 1
ATOM 2234 C CA . MET A 1 282 ? -5.992 -27.372 -29.921 1.00 79.01 282 MET A CA 1
ATOM 2235 C C . MET A 1 282 ? -6.330 -26.438 -31.080 1.00 79.24 282 MET A C 1
ATOM 2236 O O . MET A 1 282 ? -7.157 -26.798 -31.923 1.00 75.90 282 MET A O 1
ATOM 2241 N N . GLY A 1 283 ? -5.738 -25.249 -31.147 1.00 77.00 283 GLY A N 1
ATOM 2242 C CA . GLY A 1 283 ? -6.006 -24.326 -32.241 1.00 77.47 283 GLY A CA 1
ATOM 2243 C C . GLY A 1 283 ? -6.498 -22.967 -31.802 1.00 81.78 283 GLY A C 1
ATOM 2244 O O . GLY A 1 283 ? -6.480 -22.009 -32.599 1.00 83.84 283 GLY A O 1
ATOM 2245 N N . ASP A 1 284 ? -6.993 -22.863 -30.574 1.00 82.46 284 ASP A N 1
ATOM 2246 C CA . ASP A 1 284 ? -7.519 -21.600 -30.066 1.00 80.41 284 ASP A CA 1
ATOM 2247 C C . ASP A 1 284 ? -6.391 -20.578 -29.835 1.00 81.15 284 ASP A C 1
ATOM 2248 O O . ASP A 1 284 ? -5.988 -20.257 -28.692 1.00 81.29 284 ASP A O 1
ATOM 2253 N N . SER A 1 285 ? -5.834 -20.100 -30.975 1.00 82.16 285 SER A N 1
ATOM 2254 C CA . SER A 1 285 ? -4.654 -19.267 -30.859 1.00 77.31 285 SER A CA 1
ATOM 2255 C C . SER A 1 285 ? -4.885 -18.111 -29.883 1.00 82.05 285 SER A C 1
ATOM 2256 O O . SER A 1 285 ? -3.974 -17.727 -29.138 1.00 85.68 285 SER A O 1
ATOM 2259 N N . SER A 1 286 ? -6.100 -17.555 -29.854 1.00 84.26 286 SER A N 1
ATOM 2260 C CA . SER A 1 286 ? -6.346 -16.270 -29.197 1.00 85.14 286 SER A CA 1
ATOM 2261 C C . SER A 1 286 ? -6.590 -16.380 -27.692 1.00 82.91 286 SER A C 1
ATOM 2262 O O . SER A 1 286 ? -6.754 -15.345 -27.032 1.00 81.48 286 SER A O 1
ATOM 2265 N N . VAL A 1 287 ? -6.624 -17.592 -27.129 1.00 79.99 287 VAL A N 1
ATOM 2266 C CA . VAL A 1 287 ? -6.649 -17.716 -25.675 1.00 83.96 287 VAL A CA 1
ATOM 2267 C C . VAL A 1 287 ? -5.382 -17.123 -25.061 1.00 83.99 287 VAL A C 1
ATOM 2268 O O . VAL A 1 287 ? -5.390 -16.694 -23.902 1.00 81.09 287 VAL A O 1
ATOM 2272 N N . GLN A 1 288 ? -4.292 -17.068 -25.826 1.00 82.03 288 GLN A N 1
ATOM 2273 C CA . GLN A 1 288 ? -3.057 -16.470 -25.333 1.00 83.95 288 GLN A CA 1
ATOM 2274 C C . GLN A 1 288 ? -3.269 -15.021 -24.899 1.00 86.41 288 GLN A C 1
ATOM 2275 O O . GLN A 1 288 ? -2.828 -14.615 -23.816 1.00 85.44 288 GLN A O 1
ATOM 2281 N N . ASP A 1 289 ? -3.933 -14.218 -25.738 1.00 87.18 289 ASP A N 1
ATOM 2282 C CA . ASP A 1 289 ? -4.167 -12.820 -25.384 1.00 89.52 289 ASP A CA 1
ATOM 2283 C C . ASP A 1 289 ? -5.082 -12.680 -24.174 1.00 82.47 289 ASP A C 1
ATOM 2284 O O . ASP A 1 289 ? -5.038 -11.652 -23.489 1.00 82.02 289 ASP A O 1
ATOM 2289 N N . GLN A 1 290 ? -5.896 -13.694 -23.898 1.00 76.26 290 GLN A N 1
ATOM 2290 C CA . GLN A 1 290 ? -6.720 -13.679 -22.699 1.00 78.30 290 GLN A CA 1
ATOM 2291 C C . GLN A 1 290 ? -5.886 -13.941 -21.453 1.00 81.09 290 GLN A C 1
ATOM 2292 O O . GLN A 1 290 ? -6.156 -13.371 -20.385 1.00 75.38 290 GLN A O 1
ATOM 2298 N N . TRP A 1 291 ? -4.886 -14.827 -21.572 1.00 79.83 291 TRP A N 1
ATOM 2299 C CA . TRP A 1 291 ? -3.942 -15.071 -20.483 1.00 75.90 291 TRP A CA 1
ATOM 2300 C C . TRP A 1 291 ? -3.196 -13.795 -20.107 1.00 74.78 291 TRP A C 1
ATOM 2301 O O . TRP A 1 291 ? -3.046 -13.472 -18.923 1.00 74.45 291 TRP A O 1
ATOM 2312 N N . LYS A 1 292 ? -2.694 -13.067 -21.106 1.00 73.10 292 LYS A N 1
ATOM 2313 C CA . LYS A 1 292 ? -2.047 -11.792 -20.822 1.00 75.83 292 LYS A CA 1
ATOM 2314 C C . LYS A 1 292 ? -2.991 -10.875 -20.055 1.00 80.68 292 LYS A C 1
ATOM 2315 O O . LYS A 1 292 ? -2.636 -10.346 -18.994 1.00 80.23 292 LYS A O 1
ATOM 2319 N N . GLU A 1 293 ? -4.219 -10.704 -20.567 1.00 82.74 293 GLU A N 1
ATOM 2320 C CA . GLU A 1 293 ? -5.222 -9.889 -19.883 1.00 83.04 293 GLU A CA 1
ATOM 2321 C C . GLU A 1 293 ? -5.477 -10.397 -18.466 1.00 82.60 293 GLU A C 1
ATOM 2322 O O . GLU A 1 293 ? -5.471 -9.618 -17.507 1.00 83.37 293 GLU A O 1
ATOM 2324 N N . LEU A 1 294 ? -5.692 -11.712 -18.316 1.00 80.50 294 LEU A N 1
ATOM 2325 C CA . LEU A 1 294 ? -6.077 -12.286 -17.027 1.00 77.90 294 LEU A CA 1
ATOM 2326 C C . LEU A 1 294 ? -4.991 -12.200 -15.965 1.00 86.38 294 LEU A C 1
ATOM 2327 O O . LEU A 1 294 ? -5.298 -12.372 -14.779 1.00 90.07 294 LEU A O 1
ATOM 2332 N N . SER A 1 295 ? -3.734 -11.994 -16.357 1.00 86.68 295 SER A N 1
ATOM 2333 C CA . SER A 1 295 ? -2.609 -12.107 -15.437 1.00 86.10 295 SER A CA 1
ATOM 2334 C C . SER A 1 295 ? -2.265 -10.793 -14.753 1.00 91.06 295 SER A C 1
ATOM 2335 O O . SER A 1 295 ? -1.454 -10.794 -13.817 1.00 88.94 295 SER A O 1
ATOM 2338 N N . HIS A 1 296 ? -2.840 -9.680 -15.216 1.00 91.68 296 HIS A N 1
ATOM 2339 C CA . HIS A 1 296 ? -2.574 -8.361 -14.646 1.00 91.41 296 HIS A CA 1
ATOM 2340 C C . HIS A 1 296 ? -1.100 -8.001 -14.761 1.00 87.41 296 HIS A C 1
ATOM 2341 O O . HIS A 1 296 ? -0.532 -7.351 -13.883 1.00 87.10 296 HIS A O 1
ATOM 2348 N N . GLU A 1 297 ? -0.474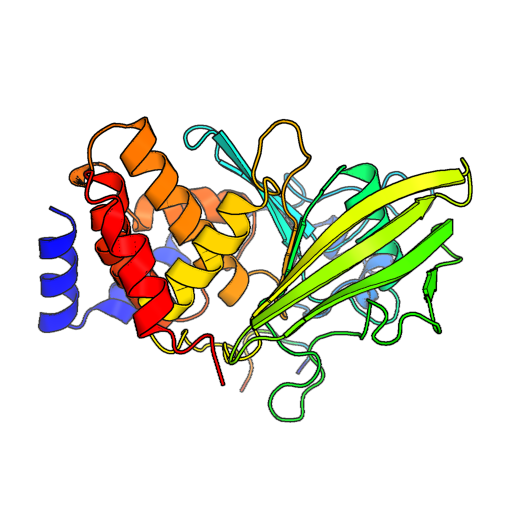 -8.419 -15.859 1.00 83.69 297 GLU A N 1
ATOM 2349 C CA . GLU A 1 297 ? 0.940 -8.125 -16.021 1.00 84.20 297 GLU A CA 1
ATOM 2350 C C . GLU A 1 297 ? 1.217 -6.626 -16.143 1.00 88.82 297 GLU A C 1
ATOM 2351 O O . GLU A 1 297 ? 2.382 -6.238 -16.300 1.00 90.69 297 GLU A O 1
ATOM 2357 N N . ASP A 1 298 ? 0.189 -5.784 -16.041 1.00 90.32 298 ASP A N 1
ATOM 2358 C CA . ASP A 1 298 ? 0.328 -4.335 -16.033 1.00 91.64 298 ASP A CA 1
ATOM 2359 C C . ASP A 1 298 ? -0.112 -3.793 -14.677 1.00 93.56 298 ASP A C 1
ATOM 2360 O O . ASP A 1 298 ? -1.108 -4.257 -14.105 1.00 91.18 298 ASP A O 1
ATOM 2365 N N . LEU A 1 299 ? 0.635 -2.814 -14.167 1.00 89.83 299 LEU A N 1
ATOM 2366 C CA . LEU A 1 299 ? 0.380 -2.263 -12.835 1.00 92.28 299 LEU A CA 1
ATOM 2367 C C . LEU A 1 299 ? 1.554 -1.410 -12.357 1.00 98.06 299 LEU A C 1
ATOM 2368 O O . LEU A 1 299 ? 2.362 -1.854 -11.538 1.00 97.00 299 LEU A O 1
ATOM 2370 N N . LYS B 2 6 ? 18.092 -24.259 6.179 1.00 100.18 1034 LYS D N 1
ATOM 2371 C CA . LYS B 2 6 ? 18.126 -25.316 7.193 1.00 106.12 1034 LYS D CA 1
ATOM 2372 C C . LYS B 2 6 ? 19.194 -26.347 6.872 1.00 103.48 1034 LYS D C 1
ATOM 2373 O O . LYS B 2 6 ? 19.569 -27.177 7.728 1.00 100.05 1034 LYS D O 1
ATOM 2375 N N . GLU B 2 7 ? 19.717 -26.250 5.636 1.00 98.08 1035 GLU D N 1
ATOM 2376 C CA . GLU B 2 7 ? 20.755 -27.154 5.122 1.00 96.62 1035 GLU D CA 1
ATOM 2377 C C . GLU B 2 7 ? 20.142 -28.459 4.616 1.00 89.31 1035 GLU D C 1
ATOM 2378 O O . GLU B 2 7 ? 20.778 -29.235 3.865 1.00 82.33 1035 GLU D O 1
ATOM 2384 N N . TYR B 2 8 ? 18.900 -28.717 5.030 1.00 91.43 1036 TYR D N 1
ATOM 2385 C CA . TYR B 2 8 ? 18.211 -29.912 4.585 1.00 86.54 1036 TYR D CA 1
ATOM 2386 C C . TYR B 2 8 ? 16.953 -29.462 3.876 1.00 86.41 1036 TYR D C 1
ATOM 2387 O O . TYR B 2 8 ? 16.221 -28.555 4.364 1.00 94.66 1036 TYR D O 1
ATOM 2396 N N . TYR B 2 9 ? 16.740 -30.050 2.694 1.00 85.90 1037 TYR D N 1
ATOM 2397 C CA . TYR B 2 9 ? 15.681 -29.529 1.857 1.00 86.36 1037 TYR D CA 1
ATOM 2398 C C . TYR B 2 9 ? 14.288 -29.895 2.435 1.00 92.35 1037 TYR D C 1
ATOM 2399 O O . TYR B 2 9 ? 13.273 -29.194 2.257 1.00 89.56 1037 TYR D O 1
ATOM 2408 N N . THR B 2 10 ? 14.195 -31.049 3.089 1.00 92.79 1038 THR D N 1
ATOM 2409 C CA . THR B 2 10 ? 12.963 -31.413 3.808 1.00 100.46 1038 THR D CA 1
ATOM 2410 C C . THR B 2 10 ? 13.166 -30.995 5.271 1.00 105.11 1038 THR D C 1
ATOM 2411 O O . THR B 2 10 ? 13.901 -31.669 6.015 1.00 103.74 1038 THR D O 1
ATOM 2415 N N . VAL B 2 11 ? 12.584 -29.854 5.665 1.00 106.19 1039 VAL D N 1
ATOM 2416 C CA . VAL B 2 11 ? 12.853 -29.286 6.980 1.00 105.61 1039 VAL D CA 1
ATOM 2417 C C . VAL B 2 11 ? 11.672 -29.531 7.920 1.00 111.98 1039 VAL D C 1
ATOM 2418 O O . VAL B 2 11 ? 10.586 -29.966 7.513 1.00 116.19 1039 VAL D O 1
ATOM 2422 N N . LYS B 2 12 ? 11.899 -29.234 9.202 1.00 112.75 1040 LYS D N 1
ATOM 2423 C CA . LYS B 2 12 ? 10.828 -29.091 10.194 1.00 112.70 1040 LYS D CA 1
ATOM 2424 C C . LYS B 2 12 ? 10.876 -27.687 10.804 1.00 109.15 1040 LYS D C 1
ATOM 2425 O O . LYS B 2 12 ? 11.910 -27.245 11.310 1.00 105.15 1040 LYS D O 1
#

B-factor: mean 69.31, std 15.28, range [43.39, 118.84]